Protein AF-A0A2U1KJQ2-F1 (afdb_monomer_lite)

Structure (mmCIF, N/CA/C/O backbone):
data_AF-A0A2U1KJQ2-F1
#
_entry.id   AF-A0A2U1KJQ2-F1
#
loop_
_atom_site.group_PDB
_atom_site.id
_atom_site.type_symbol
_atom_site.label_atom_id
_atom_site.label_alt_id
_atom_site.label_comp_id
_atom_site.label_asym_id
_atom_site.label_entity_id
_atom_site.label_seq_id
_atom_site.pdbx_PDB_ins_code
_atom_site.Cartn_x
_atom_site.Cartn_y
_atom_site.Cartn_z
_atom_site.occupancy
_atom_site.B_iso_or_equiv
_atom_site.auth_seq_id
_atom_site.auth_comp_id
_atom_site.auth_asym_id
_atom_site.auth_atom_id
_atom_site.pdbx_PDB_model_num
ATOM 1 N N . MET A 1 1 ? 14.832 -34.003 1.968 1.00 56.59 1 MET A N 1
ATOM 2 C CA . MET A 1 1 ? 14.525 -33.758 0.539 1.00 56.59 1 MET A CA 1
ATOM 3 C C . MET A 1 1 ? 15.337 -34.642 -0.420 1.00 56.59 1 MET A C 1
ATOM 5 O O . MET A 1 1 ? 14.757 -35.621 -0.847 1.00 56.59 1 MET A O 1
ATOM 9 N N . ILE A 1 2 ? 16.626 -34.424 -0.737 1.00 67.81 2 ILE A N 1
ATOM 10 C CA . ILE A 1 2 ? 17.348 -35.295 -1.715 1.00 67.81 2 ILE A CA 1
ATOM 11 C C . ILE A 1 2 ? 17.427 -36.763 -1.244 1.00 67.81 2 ILE A C 1
ATOM 13 O O . ILE A 1 2 ? 16.843 -37.633 -1.886 1.00 67.81 2 ILE A O 1
ATOM 17 N N . ASN A 1 3 ? 17.971 -37.004 -0.046 1.00 70.69 3 ASN A N 1
ATOM 18 C CA . ASN A 1 3 ? 18.036 -38.349 0.555 1.00 70.69 3 ASN A CA 1
ATOM 19 C C . ASN A 1 3 ? 16.652 -38.948 0.879 1.00 70.69 3 ASN A C 1
ATOM 21 O O . ASN A 1 3 ? 16.496 -40.154 1.029 1.00 70.69 3 ASN A O 1
ATOM 25 N N . GLU A 1 4 ? 15.640 -38.096 1.041 1.00 72.75 4 GLU A N 1
ATOM 26 C CA . GLU A 1 4 ? 14.281 -38.490 1.439 1.00 72.75 4 GLU A CA 1
ATOM 27 C C . GLU A 1 4 ? 13.473 -39.006 0.242 1.00 72.75 4 GLU A C 1
ATOM 29 O O . GLU A 1 4 ? 12.659 -39.914 0.386 1.00 72.75 4 GLU A O 1
ATOM 34 N N . PHE A 1 5 ? 13.753 -38.470 -0.950 1.00 77.88 5 PHE A N 1
ATOM 35 C CA . PHE A 1 5 ? 13.140 -38.883 -2.211 1.00 77.88 5 PHE A CA 1
ATOM 36 C C . PHE A 1 5 ? 14.048 -39.783 -3.067 1.00 77.88 5 PHE A C 1
ATOM 38 O O . PHE A 1 5 ? 13.650 -40.132 -4.176 1.00 77.88 5 PHE A O 1
ATOM 45 N N . LYS A 1 6 ? 15.226 -40.191 -2.562 1.00 76.69 6 LYS A N 1
ATOM 46 C CA . LYS A 1 6 ? 16.211 -41.043 -3.264 1.00 76.69 6 LYS A CA 1
ATOM 47 C C . LYS A 1 6 ? 16.586 -40.495 -4.646 1.00 76.69 6 LYS A C 1
ATOM 49 O O . LYS A 1 6 ? 16.571 -41.212 -5.644 1.00 76.69 6 LYS A O 1
ATOM 54 N N . LEU A 1 7 ? 16.855 -39.193 -4.713 1.00 75.88 7 LEU A N 1
ATOM 55 C CA . LEU A 1 7 ? 17.165 -38.482 -5.962 1.00 75.88 7 LEU A CA 1
ATOM 56 C C . LEU A 1 7 ? 18.676 -38.338 -6.195 1.00 75.88 7 LEU A C 1
ATOM 58 O O . LEU A 1 7 ? 19.111 -37.442 -6.916 1.00 75.88 7 LEU A O 1
ATOM 62 N N . ASP A 1 8 ? 19.454 -39.226 -5.586 1.00 74.00 8 ASP A N 1
ATOM 63 C CA . ASP A 1 8 ? 20.911 -39.139 -5.463 1.00 74.00 8 ASP A CA 1
ATOM 64 C C . ASP A 1 8 ? 21.620 -39.300 -6.826 1.00 74.00 8 ASP A C 1
ATOM 66 O O . ASP A 1 8 ? 22.690 -38.742 -7.050 1.00 74.00 8 ASP A O 1
ATOM 70 N N . ASP A 1 9 ? 20.978 -39.980 -7.782 1.00 77.25 9 ASP A N 1
ATOM 71 C CA . ASP A 1 9 ? 21.497 -40.179 -9.144 1.00 77.25 9 ASP A CA 1
ATOM 72 C C . ASP A 1 9 ? 21.262 -38.972 -10.074 1.00 77.25 9 ASP A C 1
ATOM 74 O O . ASP A 1 9 ? 21.760 -38.927 -11.205 1.00 77.25 9 ASP A O 1
ATOM 78 N N . ASN A 1 10 ? 20.492 -37.966 -9.638 1.00 80.62 10 ASN A N 1
ATOM 79 C CA . ASN A 1 10 ? 20.206 -36.800 -10.465 1.00 80.62 10 ASN A CA 1
ATOM 80 C C . ASN A 1 10 ? 21.309 -35.750 -10.328 1.00 80.62 10 ASN A C 1
ATOM 82 O O . ASN A 1 10 ? 21.245 -34.837 -9.502 1.00 80.62 10 ASN A O 1
ATOM 86 N N . LYS A 1 11 ? 22.275 -35.840 -11.241 1.00 80.44 11 LYS A N 1
ATOM 87 C CA . LYS A 1 11 ? 23.421 -34.930 -11.339 1.00 80.44 11 LYS A CA 1
ATOM 88 C C . LYS A 1 11 ? 23.040 -33.441 -11.301 1.00 80.44 11 LYS A C 1
ATOM 90 O O . LYS A 1 11 ? 23.749 -32.652 -10.692 1.00 80.44 11 LYS A O 1
ATOM 95 N N . CYS A 1 12 ? 21.903 -33.054 -11.887 1.00 77.44 12 CYS A N 1
ATOM 96 C CA . CYS A 1 12 ? 21.436 -31.664 -11.884 1.00 77.44 12 CYS A CA 1
ATOM 97 C C . CYS A 1 12 ? 21.030 -31.189 -10.480 1.00 77.44 12 CYS A C 1
ATOM 99 O O . CYS A 1 12 ? 21.420 -30.102 -10.058 1.00 77.44 12 CYS A O 1
ATOM 101 N N . LEU A 1 13 ? 20.281 -32.010 -9.736 1.00 78.62 13 LEU A N 1
ATOM 102 C CA . LEU A 1 13 ? 19.873 -31.687 -8.363 1.00 78.62 13 LEU A CA 1
ATOM 103 C C . LEU A 1 13 ? 21.066 -31.669 -7.411 1.00 78.62 13 LEU A C 1
ATOM 105 O O . LEU A 1 13 ? 21.127 -30.833 -6.511 1.00 78.62 13 LEU A O 1
ATOM 109 N N . ASP A 1 14 ? 22.016 -32.562 -7.649 1.00 79.00 14 ASP A N 1
ATOM 110 C CA . ASP A 1 14 ? 23.235 -32.689 -6.871 1.00 79.00 14 ASP A CA 1
ATOM 111 C C . ASP A 1 14 ? 24.154 -31.468 -7.061 1.00 79.00 14 ASP A C 1
ATOM 113 O O . ASP A 1 14 ? 24.631 -30.865 -6.097 1.00 79.00 14 ASP A O 1
ATOM 117 N N . ASP A 1 15 ? 24.319 -31.016 -8.307 1.00 80.19 15 ASP A N 1
ATOM 118 C CA . ASP A 1 15 ? 25.078 -29.808 -8.639 1.00 80.19 15 ASP A CA 1
ATOM 119 C C . ASP A 1 15 ? 24.377 -28.533 -8.146 1.00 80.19 15 ASP A C 1
ATOM 121 O O . ASP A 1 15 ? 25.026 -27.644 -7.591 1.00 80.19 15 ASP A O 1
ATOM 125 N N . MET A 1 16 ? 23.045 -28.471 -8.241 1.00 74.62 16 MET A N 1
ATOM 126 C CA . MET A 1 16 ? 22.237 -27.412 -7.632 1.00 74.62 16 MET A CA 1
ATOM 127 C C . MET A 1 16 ? 22.422 -27.361 -6.107 1.00 74.62 16 MET A C 1
ATOM 129 O O . MET A 1 16 ? 22.657 -26.293 -5.544 1.00 74.62 16 MET A O 1
ATOM 133 N N . PHE A 1 17 ? 22.375 -28.501 -5.418 1.00 76.00 17 PHE A N 1
ATOM 134 C CA . PHE A 1 17 ? 22.523 -28.551 -3.964 1.00 76.00 17 PHE A CA 1
ATOM 135 C C . PHE A 1 17 ? 23.934 -28.175 -3.491 1.00 76.00 17 PHE A C 1
ATOM 137 O O . PHE A 1 17 ? 24.083 -27.584 -2.418 1.00 76.00 17 PHE A O 1
ATOM 144 N N . LYS A 1 18 ? 24.980 -28.460 -4.276 1.00 81.06 18 LYS A N 1
ATOM 145 C CA . LYS A 1 18 ? 26.364 -28.050 -3.963 1.00 81.06 18 LYS A CA 1
ATOM 146 C C . LYS A 1 18 ? 26.523 -26.534 -3.896 1.00 81.06 18 LYS A C 1
ATOM 148 O O . LYS A 1 18 ? 27.230 -26.045 -3.023 1.00 81.06 18 LYS A O 1
ATOM 153 N N . ILE A 1 19 ? 25.819 -25.788 -4.747 1.00 80.06 19 ILE A N 1
ATOM 154 C CA . ILE A 1 19 ? 25.883 -24.320 -4.770 1.00 80.06 19 ILE A CA 1
ATOM 155 C C . ILE A 1 19 ? 24.864 -23.647 -3.834 1.00 80.06 19 ILE A C 1
ATOM 157 O O . ILE A 1 19 ? 24.730 -22.426 -3.863 1.00 80.06 19 ILE A O 1
ATOM 161 N N . ARG A 1 20 ? 24.159 -24.398 -2.973 1.00 75.00 20 ARG A N 1
ATOM 162 C CA . ARG A 1 20 ? 23.080 -23.868 -2.114 1.00 75.00 20 ARG A CA 1
ATOM 163 C C . ARG A 1 20 ? 23.504 -22.754 -1.152 1.00 75.00 20 ARG A C 1
ATOM 165 O O . ARG A 1 20 ? 22.666 -21.957 -0.759 1.00 75.00 20 ARG A O 1
ATOM 172 N N . GLU A 1 21 ? 24.779 -22.677 -0.778 1.00 61.59 21 GLU A N 1
ATOM 173 C CA . GLU A 1 21 ? 25.295 -21.585 0.067 1.00 61.59 21 GLU A CA 1
ATOM 174 C C . GLU A 1 21 ? 25.386 -20.252 -0.690 1.00 61.59 21 GLU A C 1
ATOM 176 O O . GLU A 1 21 ? 25.337 -19.189 -0.082 1.00 61.59 21 GLU A O 1
ATOM 181 N N . SER A 1 22 ? 25.448 -20.301 -2.025 1.00 62.41 22 SER A N 1
ATOM 182 C CA . SER A 1 22 ? 25.325 -19.124 -2.895 1.00 62.41 22 SER A CA 1
ATOM 183 C C . SER A 1 22 ? 23.869 -18.773 -3.221 1.00 62.41 22 SER A C 1
ATOM 185 O O . SER A 1 22 ? 23.598 -17.753 -3.857 1.00 62.41 22 SER A O 1
ATOM 187 N N . TRP A 1 23 ? 22.912 -19.614 -2.809 1.00 61.38 23 TRP A N 1
ATOM 188 C CA . TRP A 1 23 ? 21.500 -19.337 -3.022 1.00 61.38 23 TRP A CA 1
ATOM 189 C C . TRP A 1 23 ? 21.019 -18.316 -2.011 1.00 61.38 23 TRP A C 1
ATOM 191 O O . TRP A 1 23 ? 21.165 -18.471 -0.802 1.00 61.38 23 TRP A O 1
ATOM 201 N N . ILE A 1 24 ? 20.366 -17.282 -2.519 1.00 45.75 24 ILE A N 1
ATOM 202 C CA . ILE A 1 24 ? 19.727 -16.290 -1.669 1.00 45.75 24 ILE A CA 1
ATOM 203 C C . ILE A 1 24 ? 18.533 -16.948 -0.970 1.00 45.75 24 ILE A C 1
ATOM 205 O O . ILE A 1 24 ? 17.692 -17.543 -1.656 1.00 45.75 24 ILE A O 1
ATOM 209 N N . PRO A 1 25 ? 18.404 -16.826 0.366 1.00 47.84 25 PRO A N 1
ATOM 210 C CA . PRO A 1 25 ? 17.271 -17.365 1.100 1.00 47.84 25 PRO A CA 1
ATOM 211 C C . PRO A 1 25 ? 15.945 -16.927 0.467 1.00 47.84 25 PRO A C 1
ATOM 213 O O . PRO A 1 25 ? 15.635 -15.740 0.330 1.00 47.84 25 PRO A O 1
ATOM 216 N N . ALA A 1 26 ? 15.116 -17.900 0.089 1.00 48.50 26 ALA A N 1
ATOM 217 C CA . ALA A 1 26 ? 13.823 -17.664 -0.557 1.00 48.50 26 ALA A CA 1
ATOM 218 C C . ALA A 1 26 ? 12.815 -16.901 0.332 1.00 48.50 26 ALA A C 1
ATOM 220 O O . ALA A 1 26 ? 11.738 -16.521 -0.129 1.00 48.50 26 ALA A O 1
ATOM 221 N N . TYR A 1 27 ? 13.171 -16.591 1.579 1.00 45.16 27 TYR A N 1
ATOM 222 C CA . TYR A 1 27 ? 12.348 -15.840 2.519 1.00 45.16 27 TYR A CA 1
ATOM 223 C C . TYR A 1 27 ? 13.125 -14.682 3.160 1.00 45.16 27 TYR A C 1
ATOM 225 O O . TYR A 1 27 ? 13.252 -14.608 4.373 1.00 45.16 27 TYR A O 1
ATOM 233 N N . LEU A 1 28 ? 13.580 -13.730 2.341 1.00 47.66 28 LEU A N 1
ATOM 234 C CA . LEU A 1 28 ? 13.920 -12.362 2.765 1.00 47.66 28 LEU A CA 1
ATOM 235 C C . LEU A 1 28 ? 12.642 -11.597 3.160 1.00 47.66 28 LEU A C 1
ATOM 237 O O . LEU A 1 28 ? 12.236 -10.646 2.494 1.00 47.66 28 LEU A O 1
ATOM 241 N N . ARG A 1 29 ? 11.924 -12.084 4.176 1.00 43.03 29 ARG A N 1
ATOM 242 C CA . ARG A 1 29 ? 10.649 -11.492 4.609 1.00 43.03 29 ARG A CA 1
ATOM 243 C C . ARG A 1 29 ? 10.864 -10.201 5.407 1.00 43.03 29 ARG A C 1
ATOM 245 O O . ARG A 1 29 ? 9.995 -9.336 5.359 1.00 43.03 29 ARG A O 1
ATOM 252 N N . ASP A 1 30 ? 12.033 -10.066 6.039 1.00 41.97 30 ASP A N 1
ATOM 253 C CA . ASP A 1 30 ? 12.319 -9.017 7.024 1.00 41.97 30 ASP A CA 1
ATOM 254 C C . ASP A 1 30 ? 13.552 -8.146 6.700 1.00 41.97 30 ASP A C 1
ATOM 256 O O . ASP A 1 30 ? 13.837 -7.204 7.433 1.00 41.97 30 ASP A O 1
ATOM 260 N N . GLU A 1 31 ? 14.249 -8.381 5.581 1.00 45.41 31 GLU A N 1
ATOM 261 C CA . GLU A 1 31 ? 15.359 -7.522 5.139 1.00 45.41 31 GLU A CA 1
ATOM 262 C C . GLU A 1 31 ? 14.930 -6.575 4.012 1.00 45.41 31 GLU A C 1
ATOM 264 O O . GLU A 1 31 ? 14.390 -6.992 2.981 1.00 45.41 31 GLU A O 1
ATOM 269 N N . ALA A 1 32 ? 15.197 -5.278 4.197 1.00 43.56 32 ALA A N 1
ATOM 270 C CA . ALA A 1 32 ? 14.943 -4.231 3.213 1.00 43.56 32 ALA A CA 1
ATOM 271 C C . ALA A 1 32 ? 15.956 -4.311 2.058 1.00 43.56 32 ALA A C 1
ATOM 273 O O . ALA A 1 32 ? 16.867 -3.499 1.929 1.00 43.56 32 ALA A O 1
ATOM 274 N N . MET A 1 33 ? 15.786 -5.303 1.188 1.00 47.28 33 MET A N 1
ATOM 275 C CA . MET A 1 33 ? 16.599 -5.490 -0.014 1.00 47.28 33 MET A CA 1
ATOM 276 C C . MET A 1 33 ? 16.157 -4.505 -1.100 1.00 47.28 33 MET A C 1
ATOM 278 O O . MET A 1 33 ? 15.446 -4.863 -2.043 1.00 47.28 33 MET A O 1
ATOM 282 N N . ALA A 1 34 ? 16.564 -3.243 -0.936 1.00 43.78 34 ALA A N 1
ATOM 283 C CA . ALA A 1 34 ? 16.376 -2.136 -1.868 1.00 43.78 34 ALA A CA 1
ATOM 284 C C . ALA A 1 34 ? 17.000 -2.444 -3.244 1.00 43.78 34 ALA A C 1
ATOM 286 O O . ALA A 1 34 ? 18.091 -2.004 -3.580 1.00 43.78 34 ALA A O 1
ATOM 287 N N . GLY A 1 35 ? 16.292 -3.227 -4.058 1.00 42.75 35 GLY A N 1
ATOM 288 C CA . GLY A 1 35 ? 16.624 -3.442 -5.464 1.00 42.75 35 GLY A CA 1
ATOM 289 C C . GLY A 1 35 ? 17.647 -4.536 -5.773 1.00 42.75 35 GLY A C 1
ATOM 290 O O . GLY A 1 35 ? 17.888 -4.759 -6.953 1.00 42.75 35 GLY A O 1
ATOM 291 N N . LEU A 1 36 ? 18.189 -5.258 -4.785 1.00 37.50 36 LEU A N 1
ATOM 292 C CA . LEU A 1 36 ? 19.293 -6.198 -5.029 1.00 37.50 36 LEU A CA 1
ATOM 293 C C . LEU A 1 36 ? 18.898 -7.614 -5.494 1.00 37.50 36 LEU A C 1
ATOM 295 O O . LEU A 1 36 ? 19.708 -8.207 -6.196 1.00 37.50 36 LEU A O 1
ATOM 299 N N . MET A 1 37 ? 17.685 -8.159 -5.245 1.00 34.88 37 MET A N 1
ATOM 300 C CA . MET A 1 37 ? 17.247 -9.362 -5.999 1.00 34.88 37 MET A CA 1
ATOM 301 C C . MET A 1 37 ? 15.763 -9.782 -5.917 1.00 34.88 37 MET A C 1
ATOM 303 O O . MET A 1 37 ? 15.201 -9.914 -4.832 1.00 34.88 37 MET A O 1
ATOM 307 N N . ARG A 1 38 ? 15.164 -10.058 -7.098 1.00 48.28 38 ARG A N 1
ATOM 308 C CA . ARG A 1 38 ? 14.490 -11.323 -7.522 1.00 48.28 38 ARG A CA 1
ATOM 309 C C . ARG A 1 38 ? 14.198 -11.296 -9.038 1.00 48.28 38 ARG A C 1
ATOM 311 O O . ARG A 1 38 ? 13.607 -10.341 -9.534 1.00 48.28 38 ARG A O 1
ATOM 318 N N . THR A 1 39 ? 14.624 -12.343 -9.752 1.00 50.91 39 THR A N 1
ATOM 319 C CA . THR A 1 39 ? 15.434 -12.254 -10.991 1.00 50.91 39 THR A CA 1
ATOM 320 C C . THR A 1 39 ? 14.896 -12.948 -12.254 1.00 50.91 39 THR A C 1
ATOM 322 O O . THR A 1 39 ? 15.644 -13.095 -13.212 1.00 50.91 39 THR A O 1
ATOM 325 N N . THR A 1 40 ? 13.610 -13.287 -12.348 1.00 45.56 40 THR A N 1
ATOM 326 C CA . THR A 1 40 ? 12.989 -13.578 -13.663 1.00 45.56 40 THR A CA 1
ATOM 327 C C . THR A 1 40 ? 11.641 -12.902 -13.804 1.00 45.56 40 THR A C 1
ATOM 329 O O . THR A 1 40 ? 11.473 -12.128 -14.720 1.00 45.56 40 THR A O 1
ATOM 332 N N . SER A 1 41 ? 10.731 -13.013 -12.835 1.00 51.97 41 SER A N 1
ATOM 333 C CA . SER A 1 41 ? 9.428 -12.327 -12.923 1.00 51.97 41 SER A CA 1
ATOM 334 C C . SER A 1 41 ? 9.536 -10.795 -13.038 1.00 51.97 41 SER A C 1
ATOM 336 O O . SER A 1 41 ? 8.743 -10.183 -13.749 1.00 51.97 41 SER A O 1
ATOM 338 N N . ARG A 1 42 ? 10.529 -10.155 -12.395 1.00 50.41 42 ARG A N 1
ATOM 339 C CA . ARG A 1 42 ? 10.757 -8.709 -12.564 1.00 50.41 42 ARG A CA 1
ATOM 340 C C . ARG A 1 42 ? 11.327 -8.387 -13.939 1.00 50.41 42 ARG A C 1
ATOM 342 O O . ARG A 1 42 ? 10.768 -7.527 -14.604 1.00 50.41 42 ARG A O 1
ATOM 349 N N . SER A 1 43 ? 12.378 -9.076 -14.385 1.00 59.78 43 SER A N 1
ATOM 350 C CA . SER A 1 43 ? 12.930 -8.855 -15.728 1.00 59.78 43 SER A CA 1
ATOM 351 C C . SER A 1 43 ? 11.936 -9.244 -16.818 1.00 59.78 43 SER A C 1
ATOM 353 O O . SER A 1 43 ? 11.853 -8.541 -17.800 1.00 59.78 43 SER A O 1
ATOM 355 N N . GLU A 1 44 ? 11.115 -10.273 -16.637 1.00 64.12 44 GLU A N 1
ATOM 356 C CA . GLU A 1 44 ? 9.996 -10.638 -17.509 1.00 64.12 44 GLU A CA 1
ATOM 357 C C . GLU A 1 44 ? 8.912 -9.566 -17.506 1.00 64.12 44 GLU A C 1
ATOM 359 O O . GLU A 1 44 ? 8.404 -9.237 -18.568 1.00 64.12 44 GLU A O 1
ATOM 364 N N . SER A 1 45 ? 8.572 -8.984 -16.351 1.00 68.38 45 SER A N 1
ATOM 365 C CA . SER A 1 45 ? 7.593 -7.894 -16.280 1.00 68.38 45 SER A CA 1
ATOM 366 C C . SER A 1 45 ? 8.107 -6.610 -16.930 1.00 68.38 45 SER A C 1
ATOM 368 O O . SER A 1 45 ? 7.359 -5.962 -17.657 1.00 68.38 45 SER A O 1
ATOM 370 N N . GLU A 1 46 ? 9.386 -6.278 -16.734 1.00 69.81 46 GLU A N 1
ATOM 371 C CA . GLU A 1 46 ? 10.039 -5.126 -17.356 1.00 69.81 46 GLU A CA 1
ATOM 372 C C . GLU A 1 46 ? 10.239 -5.384 -18.857 1.00 69.81 46 GLU A C 1
ATOM 374 O O . GLU A 1 46 ? 9.866 -4.556 -19.676 1.00 69.81 46 GLU A O 1
ATOM 379 N N . ASN A 1 47 ? 10.700 -6.570 -19.258 1.00 74.69 47 ASN A N 1
ATOM 380 C CA . ASN A 1 47 ? 10.811 -6.979 -20.661 1.00 74.69 47 ASN A CA 1
ATOM 381 C C . ASN A 1 47 ? 9.439 -7.035 -21.338 1.00 74.69 47 ASN A C 1
ATOM 383 O O . ASN A 1 47 ? 9.330 -6.686 -22.505 1.00 74.69 47 ASN A O 1
ATOM 387 N N . HIS A 1 48 ? 8.382 -7.445 -20.636 1.00 79.38 48 HIS A N 1
ATOM 388 C CA . HIS A 1 48 ? 7.012 -7.411 -21.145 1.00 79.38 48 HIS A CA 1
ATOM 389 C C . HIS A 1 48 ? 6.502 -5.976 -21.273 1.00 79.38 48 HIS A C 1
ATOM 391 O O . HIS A 1 48 ? 5.798 -5.659 -22.231 1.00 79.38 48 HIS A O 1
ATOM 397 N N . PHE A 1 49 ? 6.837 -5.109 -20.315 1.00 80.50 49 PHE A N 1
ATOM 398 C CA . PHE A 1 49 ? 6.538 -3.687 -20.383 1.00 80.50 49 PHE A CA 1
ATOM 399 C C . PHE A 1 49 ? 7.265 -3.077 -21.583 1.00 80.50 49 PHE A C 1
ATOM 401 O O . PHE A 1 49 ? 6.610 -2.782 -22.576 1.00 80.50 49 PHE A O 1
ATOM 408 N N . PHE A 1 50 ? 8.596 -3.001 -21.564 1.00 81.44 50 PHE A N 1
ATOM 409 C CA . PHE A 1 50 ? 9.413 -2.420 -22.633 1.00 81.44 50 PHE A CA 1
ATOM 410 C C . PHE A 1 50 ? 9.266 -3.140 -23.976 1.00 81.44 50 PHE A C 1
ATOM 412 O O . PHE A 1 50 ? 9.372 -2.500 -25.016 1.00 81.44 50 PHE A O 1
ATOM 419 N N . GLY A 1 51 ? 8.923 -4.427 -23.983 1.00 78.56 51 GLY A N 1
ATOM 420 C CA . GLY A 1 51 ? 8.624 -5.206 -25.186 1.00 78.56 51 GLY A CA 1
ATOM 421 C C . GLY A 1 51 ? 7.486 -4.633 -26.033 1.00 78.56 51 GLY A C 1
ATOM 422 O O . GLY A 1 51 ? 7.444 -4.866 -27.236 1.00 78.56 51 GLY A O 1
ATOM 423 N N . LYS A 1 52 ? 6.588 -3.832 -25.443 1.00 79.25 52 LYS A N 1
ATOM 424 C CA . LYS A 1 52 ? 5.539 -3.103 -26.183 1.00 79.25 52 LYS A CA 1
ATOM 425 C C . LYS A 1 52 ? 6.080 -1.895 -26.951 1.00 79.25 52 LYS A C 1
ATOM 427 O O . LYS A 1 52 ? 5.425 -1.422 -27.875 1.00 79.25 52 LYS A O 1
ATOM 432 N N . TRP A 1 53 ? 7.251 -1.395 -26.562 1.00 72.50 53 TRP A N 1
ATOM 433 C CA . TRP A 1 53 ? 7.913 -0.227 -27.148 1.00 72.50 53 TRP A CA 1
ATOM 434 C C . TRP A 1 53 ? 9.116 -0.596 -28.023 1.00 72.50 53 TRP A C 1
ATOM 436 O O . TRP A 1 53 ? 9.603 0.249 -28.773 1.00 72.50 53 TRP A O 1
ATOM 446 N N . THR A 1 54 ? 9.580 -1.848 -27.984 1.00 75.50 54 THR A N 1
ATOM 447 C CA . THR A 1 54 ? 10.668 -2.330 -28.838 1.00 75.50 54 THR A CA 1
ATOM 448 C C . THR A 1 54 ? 10.131 -2.999 -30.102 1.00 75.50 54 THR A C 1
ATOM 450 O O . THR A 1 54 ? 9.091 -3.652 -30.119 1.00 75.50 54 THR A O 1
ATOM 453 N N . SER A 1 55 ? 10.820 -2.808 -31.227 1.00 78.06 55 SER A N 1
ATOM 454 C CA . SER A 1 55 ? 10.532 -3.535 -32.468 1.00 78.06 55 SER A CA 1
ATOM 455 C C . SER A 1 55 ? 11.849 -3.863 -33.172 1.00 78.06 55 SER A C 1
ATOM 457 O O . SER A 1 55 ? 12.707 -2.982 -33.229 1.00 78.06 55 SER A O 1
ATOM 459 N N . PRO A 1 56 ? 12.025 -5.066 -33.754 1.00 79.06 56 PRO A N 1
ATOM 460 C CA . PRO A 1 56 ? 13.328 -5.486 -34.287 1.00 79.06 56 PRO A CA 1
ATOM 461 C C . PRO A 1 56 ? 13.818 -4.679 -35.501 1.00 79.06 56 PRO A C 1
ATOM 463 O O . PRO A 1 56 ? 14.971 -4.802 -35.885 1.00 79.06 56 PRO A O 1
ATOM 466 N N . HIS A 1 57 ? 12.937 -3.897 -36.132 1.00 79.12 57 HIS A N 1
ATOM 467 C CA . HIS A 1 57 ? 13.193 -3.210 -37.406 1.00 79.12 57 HIS A CA 1
ATOM 468 C C . HIS A 1 57 ? 13.431 -1.698 -37.234 1.00 79.12 57 HIS A C 1
ATOM 470 O O . HIS A 1 57 ? 13.439 -0.966 -38.218 1.00 79.12 57 HIS A O 1
ATOM 476 N N . ARG A 1 58 ? 13.570 -1.211 -35.993 1.00 77.62 58 ARG A N 1
ATOM 477 C CA . ARG A 1 58 ? 13.746 0.217 -35.687 1.00 77.62 58 ARG A CA 1
ATOM 478 C C . ARG A 1 58 ? 15.218 0.591 -35.588 1.00 77.62 58 ARG A C 1
ATOM 480 O O . ARG A 1 58 ? 16.054 -0.221 -35.194 1.00 77.62 58 ARG A O 1
ATOM 487 N N . THR A 1 59 ? 15.526 1.840 -35.914 1.00 87.38 59 THR A N 1
ATOM 488 C CA . THR A 1 59 ? 16.872 2.392 -35.729 1.00 87.38 59 THR A CA 1
ATOM 489 C C . THR A 1 59 ? 17.188 2.579 -34.243 1.00 87.38 59 THR A C 1
ATOM 491 O O . THR A 1 59 ? 16.291 2.698 -33.405 1.00 87.38 59 THR A O 1
ATOM 494 N N . LEU A 1 60 ? 18.478 2.653 -33.898 1.00 83.62 60 LEU A N 1
ATOM 495 C CA . LEU A 1 60 ? 18.911 2.877 -32.514 1.00 83.62 60 LEU A CA 1
ATOM 496 C C . LEU A 1 60 ? 18.366 4.197 -31.936 1.00 83.62 60 LEU A C 1
ATOM 498 O O . LEU A 1 60 ? 18.021 4.261 -30.760 1.00 83.62 60 LEU A O 1
ATOM 502 N N . VAL A 1 61 ? 18.244 5.235 -32.767 1.00 85.69 61 VAL A N 1
ATOM 503 C CA . VAL A 1 61 ? 17.717 6.547 -32.357 1.00 85.69 61 VAL A CA 1
ATOM 504 C C . VAL A 1 61 ? 16.231 6.458 -31.999 1.00 85.69 61 VAL A C 1
ATOM 506 O O . VAL A 1 61 ? 15.810 6.973 -30.965 1.00 85.69 61 VAL A O 1
ATOM 509 N N . GLU A 1 62 ? 15.436 5.757 -32.810 1.00 82.75 62 GLU A N 1
ATOM 510 C CA . GLU A 1 62 ? 14.015 5.519 -32.523 1.00 82.75 62 GLU A CA 1
ATOM 511 C C . GLU A 1 62 ? 13.827 4.652 -31.275 1.00 82.75 62 GLU A C 1
ATOM 513 O O . GLU A 1 62 ? 12.934 4.919 -30.472 1.00 82.75 62 GLU A O 1
ATOM 518 N N . PHE A 1 63 ? 14.680 3.639 -31.084 1.00 85.31 63 PHE A N 1
ATOM 519 C CA . PHE A 1 63 ? 14.680 2.830 -29.867 1.00 85.31 63 PHE A CA 1
ATOM 520 C C . PHE A 1 63 ? 14.895 3.696 -28.622 1.00 85.31 63 PHE A C 1
ATOM 522 O O . PHE A 1 63 ? 14.097 3.609 -27.691 1.00 85.31 63 PHE A O 1
ATOM 529 N N . LEU A 1 64 ? 15.920 4.557 -28.618 1.00 85.44 64 LEU A N 1
ATOM 530 C CA . LEU A 1 64 ? 16.219 5.429 -27.478 1.00 85.44 64 LEU A CA 1
ATOM 531 C C . LEU A 1 64 ? 15.050 6.371 -27.165 1.00 85.44 64 LEU A C 1
ATOM 533 O O . LEU A 1 64 ? 14.613 6.439 -26.021 1.00 85.44 64 LEU A O 1
ATOM 537 N N . SER A 1 65 ? 14.468 7.011 -28.183 1.00 85.31 65 SER A N 1
ATOM 538 C CA . SER A 1 65 ? 13.320 7.907 -27.994 1.00 85.31 65 SER A CA 1
ATOM 539 C C . SER A 1 65 ? 12.098 7.192 -27.394 1.00 85.31 65 SER A C 1
ATOM 541 O O . SER A 1 65 ? 11.436 7.715 -26.490 1.00 85.31 65 SER A O 1
ATOM 543 N N . HIS A 1 66 ? 11.796 5.975 -27.852 1.00 84.38 66 HIS A N 1
ATOM 544 C CA . HIS A 1 66 ? 10.697 5.183 -27.297 1.00 84.38 66 HIS A CA 1
ATOM 545 C C . HIS A 1 66 ? 10.985 4.673 -25.889 1.00 84.38 66 HIS A C 1
ATOM 547 O O . HIS A 1 66 ? 10.073 4.628 -25.063 1.00 84.38 66 HIS A O 1
ATOM 553 N N . TYR A 1 67 ? 12.237 4.318 -25.613 1.00 83.19 67 TYR A N 1
ATOM 554 C CA . TYR A 1 67 ? 12.673 3.887 -24.295 1.00 83.19 67 TYR A CA 1
ATOM 555 C C . TYR A 1 67 ? 12.545 5.021 -23.268 1.00 83.19 67 TYR A C 1
ATOM 557 O O . TYR A 1 67 ? 11.951 4.816 -22.208 1.00 83.19 67 TYR A O 1
ATOM 565 N N . ASP A 1 68 ? 12.980 6.236 -23.615 1.00 81.44 68 ASP A N 1
ATOM 566 C CA . ASP A 1 68 ? 12.804 7.429 -22.779 1.00 81.44 68 ASP A CA 1
ATOM 567 C C . ASP A 1 68 ? 11.321 7.713 -22.517 1.00 81.44 68 ASP A C 1
ATOM 569 O O . ASP A 1 68 ? 10.907 7.887 -21.370 1.00 81.44 68 ASP A O 1
ATOM 573 N N . THR A 1 69 ? 10.491 7.647 -23.562 1.00 86.44 69 THR A N 1
ATOM 574 C CA . THR A 1 69 ? 9.034 7.817 -23.435 1.00 86.44 69 THR A CA 1
ATOM 575 C C . THR A 1 69 ? 8.418 6.765 -22.502 1.00 86.44 69 THR A C 1
ATOM 577 O O . THR A 1 69 ? 7.544 7.080 -21.691 1.00 86.44 69 THR A O 1
ATOM 580 N N . ALA A 1 70 ? 8.863 5.507 -22.586 1.00 83.56 70 ALA A N 1
ATOM 581 C CA . ALA A 1 70 ? 8.387 4.427 -21.726 1.00 83.56 70 ALA A CA 1
ATOM 582 C C . ALA A 1 70 ? 8.783 4.651 -20.255 1.00 83.56 70 ALA A C 1
ATOM 584 O O . ALA A 1 70 ? 7.947 4.480 -19.361 1.00 83.56 70 ALA A O 1
ATOM 585 N N . ILE A 1 71 ? 10.013 5.113 -19.996 1.00 81.81 71 ILE A N 1
ATOM 586 C CA . ILE A 1 71 ? 10.461 5.502 -18.651 1.00 81.81 71 ILE A CA 1
ATOM 587 C C . ILE A 1 71 ? 9.626 6.671 -18.118 1.00 81.81 71 ILE A C 1
ATOM 589 O O . ILE A 1 71 ? 9.162 6.640 -16.974 1.00 81.81 71 ILE A O 1
ATOM 593 N N . GLU A 1 72 ? 9.420 7.716 -18.920 1.00 82.00 72 GLU A N 1
ATOM 594 C CA . GLU A 1 72 ? 8.610 8.872 -18.528 1.00 82.00 72 GLU A CA 1
ATOM 595 C C . GLU A 1 72 ? 7.173 8.474 -18.200 1.00 82.00 72 GLU A C 1
ATOM 597 O O . GLU A 1 72 ? 6.614 8.940 -17.201 1.00 82.00 72 GLU A O 1
ATOM 602 N N . TYR A 1 73 ? 6.599 7.565 -18.988 1.00 83.56 73 TYR A N 1
ATOM 603 C CA . TYR A 1 73 ? 5.282 7.003 -18.735 1.00 83.56 73 TYR A CA 1
ATOM 604 C C . TYR A 1 73 ? 5.235 6.252 -17.399 1.00 83.56 73 TYR A C 1
ATOM 606 O O . TYR A 1 73 ? 4.348 6.514 -16.584 1.00 83.56 73 TYR A O 1
ATOM 614 N N . GLN A 1 74 ? 6.210 5.383 -17.117 1.00 81.56 74 GLN A N 1
ATOM 615 C CA . GLN A 1 74 ? 6.288 4.654 -15.847 1.00 81.56 74 GLN A CA 1
ATOM 616 C C . GLN A 1 74 ? 6.398 5.618 -14.652 1.00 81.56 74 GLN A C 1
ATOM 618 O O . GLN A 1 74 ? 5.630 5.511 -13.692 1.00 81.56 74 GLN A O 1
ATOM 623 N N . ARG A 1 75 ? 7.265 6.637 -14.749 1.00 82.12 75 ARG A N 1
ATOM 624 C CA . ARG A 1 75 ? 7.410 7.705 -13.740 1.00 82.12 75 ARG A CA 1
ATOM 625 C C . ARG A 1 75 ? 6.137 8.537 -13.574 1.00 82.12 75 ARG A C 1
ATOM 627 O O . ARG A 1 75 ? 5.831 9.011 -12.479 1.00 82.12 75 ARG A O 1
ATOM 634 N N . TYR A 1 76 ? 5.402 8.790 -14.654 1.00 83.31 76 TYR A N 1
ATOM 635 C CA . TYR A 1 76 ? 4.117 9.485 -14.600 1.00 83.31 76 TYR A CA 1
ATOM 636 C C . TYR A 1 76 ? 3.062 8.647 -13.867 1.00 83.31 76 TYR A C 1
ATOM 638 O O . TYR A 1 76 ? 2.413 9.162 -12.954 1.00 83.31 76 TYR A O 1
ATOM 646 N N . VAL A 1 77 ? 2.925 7.366 -14.222 1.00 83.00 77 VAL A N 1
ATOM 647 C CA . VAL A 1 77 ? 1.984 6.433 -13.584 1.00 83.00 77 VAL A CA 1
ATOM 648 C C . VAL A 1 77 ? 2.283 6.302 -12.093 1.00 83.00 77 VAL A C 1
ATOM 650 O O . VAL A 1 77 ? 1.370 6.406 -11.277 1.00 83.00 77 VAL A O 1
ATOM 653 N N . GLU A 1 78 ? 3.555 6.157 -11.723 1.00 80.12 78 GLU A N 1
ATOM 654 C CA . GLU A 1 78 ? 3.987 6.133 -10.326 1.00 80.12 78 GLU A CA 1
ATOM 655 C C . GLU A 1 78 ? 3.555 7.399 -9.574 1.00 80.12 78 GLU A C 1
ATOM 657 O O . GLU A 1 78 ? 2.871 7.304 -8.556 1.00 80.12 78 GLU A O 1
ATOM 662 N N . ARG A 1 79 ? 3.874 8.592 -10.102 1.00 78.94 79 ARG A N 1
ATOM 663 C CA . ARG A 1 79 ? 3.482 9.872 -9.484 1.00 78.94 79 ARG A CA 1
ATOM 664 C C . ARG A 1 79 ? 1.971 10.010 -9.333 1.00 78.94 79 ARG A C 1
ATOM 666 O O . ARG A 1 79 ? 1.506 10.548 -8.328 1.00 78.94 79 ARG A O 1
ATOM 673 N N . LYS A 1 80 ? 1.205 9.544 -10.321 1.00 84.88 80 LYS A N 1
ATOM 674 C CA . LYS A 1 80 ? -0.259 9.551 -10.276 1.00 84.88 80 LYS A CA 1
ATOM 675 C C . LYS A 1 80 ? -0.783 8.630 -9.172 1.00 84.88 80 LYS A C 1
ATOM 677 O O . LYS A 1 80 ? -1.604 9.064 -8.373 1.00 84.88 80 LYS A O 1
ATOM 682 N N . ASN A 1 81 ? -0.268 7.406 -9.078 1.00 84.75 81 ASN A N 1
ATOM 683 C CA . ASN A 1 81 ? -0.664 6.444 -8.046 1.00 84.75 81 ASN A CA 1
ATOM 684 C C . ASN A 1 81 ? -0.320 6.938 -6.632 1.00 84.75 81 ASN A C 1
ATOM 686 O O . ASN A 1 81 ? -1.114 6.775 -5.699 1.00 84.75 81 ASN A O 1
ATOM 690 N N . ASP A 1 82 ? 0.836 7.584 -6.480 1.00 78.81 82 ASP A N 1
ATOM 691 C CA . ASP A 1 82 ? 1.251 8.241 -5.242 1.00 78.81 82 ASP A CA 1
ATOM 692 C C . ASP A 1 82 ? 0.309 9.391 -4.872 1.00 78.81 82 ASP A C 1
ATOM 694 O O . ASP A 1 82 ? -0.120 9.497 -3.723 1.00 78.81 82 ASP A O 1
ATOM 698 N N . HIS A 1 83 ? -0.038 10.246 -5.839 1.00 80.44 83 HIS A N 1
ATOM 699 C CA . HIS A 1 83 ? -0.985 11.339 -5.636 1.00 80.44 83 HIS A CA 1
ATOM 700 C C . HIS A 1 83 ? -2.364 10.814 -5.216 1.00 80.44 83 HIS A C 1
ATOM 702 O O . HIS A 1 83 ? -2.902 11.252 -4.198 1.00 80.44 83 HIS A O 1
ATOM 708 N N . ASP A 1 84 ? -2.903 9.836 -5.944 1.00 84.38 84 ASP A N 1
ATOM 709 C CA . ASP A 1 84 ? -4.210 9.246 -5.661 1.00 84.38 84 ASP A CA 1
ATOM 710 C C . ASP A 1 84 ? -4.234 8.604 -4.268 1.00 84.38 84 ASP A C 1
ATOM 712 O O . ASP A 1 84 ? -5.146 8.852 -3.485 1.00 84.38 84 ASP A O 1
ATOM 716 N N . SER A 1 85 ? -3.192 7.859 -3.894 1.00 82.88 85 SER A N 1
ATOM 717 C CA . SER A 1 85 ? -3.096 7.238 -2.563 1.00 82.88 85 SER A CA 1
ATOM 718 C C . SER A 1 85 ? -3.076 8.251 -1.418 1.00 82.88 85 SER A C 1
ATOM 720 O O . SER A 1 85 ? -3.606 7.967 -0.338 1.00 82.88 85 SER A O 1
ATOM 722 N N . ARG A 1 86 ? -2.470 9.422 -1.646 1.00 76.56 86 ARG A N 1
ATOM 723 C CA . ARG A 1 86 ? -2.302 10.476 -0.637 1.00 76.56 86 ARG A CA 1
ATOM 724 C C . ARG A 1 86 ? -3.538 11.354 -0.494 1.00 76.56 86 ARG A C 1
ATOM 726 O O . ARG A 1 86 ? -3.931 11.662 0.627 1.00 76.56 86 ARG A O 1
ATOM 733 N N . TYR A 1 87 ? -4.116 11.783 -1.610 1.00 76.50 87 TYR A N 1
ATOM 734 C CA . TYR A 1 87 ? -5.090 12.877 -1.618 1.00 76.50 87 TYR A CA 1
ATOM 735 C C . TYR A 1 87 ? -6.495 12.435 -2.002 1.00 76.50 87 TYR A C 1
ATOM 737 O O . TYR A 1 87 ? -7.467 13.096 -1.631 1.00 76.50 87 TYR A O 1
ATOM 745 N N . ARG A 1 88 ? -6.634 11.312 -2.710 1.00 80.94 88 ARG A N 1
ATOM 746 C CA . ARG A 1 88 ? -7.939 10.806 -3.112 1.00 80.94 88 ARG A CA 1
ATOM 747 C C . ARG A 1 88 ? -8.482 9.869 -2.040 1.00 80.94 88 ARG A C 1
ATOM 749 O O . ARG A 1 88 ? -7.797 8.968 -1.559 1.00 80.94 88 ARG A O 1
ATOM 756 N N . LYS A 1 89 ? -9.745 10.075 -1.670 1.00 82.56 89 LYS A N 1
ATOM 757 C CA . LYS A 1 89 ? -10.472 9.135 -0.815 1.00 82.56 89 LYS A CA 1
ATOM 758 C C . LYS A 1 89 ? -11.021 7.999 -1.685 1.00 82.56 89 LYS A C 1
ATOM 760 O O . LYS A 1 89 ? -11.759 8.303 -2.627 1.00 82.56 89 LYS A O 1
ATOM 765 N N . PRO A 1 90 ? -10.673 6.730 -1.402 1.00 89.69 90 PRO A N 1
ATOM 766 C CA . PRO A 1 90 ? -11.265 5.599 -2.100 1.00 89.69 90 PRO A CA 1
ATOM 767 C C . PRO A 1 90 ? -12.776 5.531 -1.869 1.00 89.69 90 PRO A C 1
ATOM 769 O O . PRO A 1 90 ? -13.267 5.904 -0.801 1.00 89.69 90 PRO A O 1
ATOM 772 N N . VAL A 1 91 ? -13.507 5.033 -2.863 1.00 92.19 91 VAL A N 1
ATOM 773 C CA . VAL A 1 91 ? -14.945 4.779 -2.729 1.00 92.19 91 VAL A CA 1
ATOM 774 C C . VAL A 1 91 ? -15.130 3.455 -2.001 1.00 92.19 91 VAL A C 1
ATOM 776 O O . VAL A 1 91 ? -14.547 2.452 -2.402 1.00 92.19 91 VAL A O 1
ATOM 779 N N . LEU A 1 92 ? -15.930 3.458 -0.936 1.00 92.81 92 LEU A N 1
ATOM 780 C CA . LEU A 1 92 ? -16.247 2.262 -0.158 1.00 92.81 92 LEU A CA 1
ATOM 781 C C . LEU A 1 92 ? -17.416 1.503 -0.804 1.00 92.81 92 LEU A C 1
ATOM 783 O O . LEU A 1 92 ? -18.361 2.128 -1.285 1.00 92.81 92 LEU A O 1
ATOM 787 N N . LYS A 1 93 ? -17.361 0.169 -0.794 1.00 92.56 93 LYS A N 1
ATOM 788 C CA . LYS A 1 93 ? -18.443 -0.722 -1.242 1.00 92.56 93 LYS A CA 1
ATOM 789 C C . LYS A 1 93 ? -19.328 -1.183 -0.092 1.00 92.56 93 LYS A C 1
ATOM 791 O O . LYS A 1 93 ? -20.492 -1.501 -0.314 1.00 92.56 93 LYS A O 1
ATOM 796 N N . THR A 1 94 ? -18.785 -1.261 1.120 1.00 89.38 94 THR A N 1
ATOM 797 C CA . THR A 1 94 ? -19.492 -1.752 2.303 1.00 89.38 94 THR A CA 1
ATOM 798 C C . THR A 1 94 ? -19.337 -0.780 3.472 1.00 89.38 94 THR A C 1
ATOM 800 O O . THR A 1 94 ? -18.424 0.045 3.528 1.00 89.38 94 THR A O 1
ATOM 803 N N . ASP A 1 95 ? -20.224 -0.899 4.459 1.00 88.31 95 ASP A N 1
ATOM 804 C CA . ASP A 1 95 ? -20.158 -0.104 5.691 1.00 88.31 95 ASP A CA 1
ATOM 805 C C . ASP A 1 95 ? -19.247 -0.707 6.772 1.00 88.31 95 ASP A C 1
ATOM 807 O O . ASP A 1 95 ? -19.194 -0.211 7.906 1.00 88.31 95 ASP A O 1
ATOM 811 N N . LEU A 1 96 ? -18.497 -1.765 6.440 1.00 89.38 96 LEU A N 1
ATOM 812 C CA . LEU A 1 96 ? -17.621 -2.448 7.385 1.00 89.38 96 LEU A CA 1
ATOM 813 C C . LEU A 1 96 ? -16.488 -1.528 7.858 1.00 89.38 96 LEU A C 1
ATOM 815 O O . LEU A 1 96 ? -15.772 -0.902 7.077 1.00 89.38 96 LEU A O 1
ATOM 819 N N . GLN A 1 97 ? -16.260 -1.512 9.174 1.00 88.62 97 GLN A N 1
ATOM 820 C CA . GLN A 1 97 ? -15.174 -0.731 9.780 1.00 88.62 97 GLN A CA 1
ATOM 821 C C . GLN A 1 97 ? -13.787 -1.188 9.304 1.00 88.62 97 GLN A C 1
ATOM 823 O O . GLN A 1 97 ? -12.875 -0.371 9.187 1.00 88.62 97 GLN A O 1
ATOM 828 N N . LEU A 1 98 ? -13.640 -2.476 8.977 1.00 89.25 98 LEU A N 1
ATOM 829 C CA . LEU A 1 98 ? -12.411 -3.025 8.405 1.00 89.25 98 LEU A CA 1
ATOM 830 C C . LEU A 1 98 ? -12.078 -2.397 7.049 1.00 89.25 98 LEU A C 1
ATOM 832 O O . LEU A 1 98 ? -10.921 -2.072 6.806 1.00 89.25 98 LEU A O 1
ATOM 836 N N . GLU A 1 99 ? -13.082 -2.159 6.205 1.00 93.31 99 GLU A N 1
ATOM 837 C CA . GLU A 1 99 ? -12.891 -1.512 4.907 1.00 93.31 99 GLU A CA 1
ATOM 838 C C . GLU A 1 99 ? -12.498 -0.039 5.076 1.00 93.31 99 GLU A C 1
ATOM 840 O O . GLU A 1 99 ? -11.530 0.431 4.475 1.00 93.31 99 GLU A O 1
ATOM 845 N N . LYS A 1 100 ? -13.179 0.675 5.985 1.00 89.75 100 LYS A N 1
ATOM 846 C CA . LYS A 1 100 ? -12.840 2.064 6.336 1.00 89.75 100 LYS A CA 1
ATOM 847 C C . LYS A 1 100 ? -11.387 2.178 6.793 1.00 89.75 100 LYS A C 1
ATOM 849 O O . LYS A 1 100 ? -10.673 3.064 6.331 1.00 89.75 100 LYS A O 1
ATOM 854 N N . LYS A 1 101 ? -10.914 1.259 7.636 1.00 87.38 101 LYS A N 1
ATOM 855 C CA . LYS A 1 101 ? -9.514 1.233 8.089 1.00 87.38 101 LYS A CA 1
ATOM 856 C C . LYS A 1 101 ? -8.536 0.851 6.990 1.00 87.38 101 LYS A C 1
ATOM 858 O O . LYS A 1 101 ? -7.509 1.511 6.850 1.00 87.38 101 LYS A O 1
ATOM 863 N N . ALA A 1 102 ? -8.871 -0.142 6.169 1.00 89.12 102 ALA A N 1
ATOM 864 C CA . ALA A 1 102 ? -8.058 -0.516 5.017 1.00 89.12 102 ALA A CA 1
ATOM 865 C C . ALA A 1 102 ? -7.813 0.685 4.083 1.00 89.12 102 ALA A C 1
ATOM 867 O O . ALA A 1 102 ? -6.687 0.877 3.630 1.00 89.12 102 ALA A O 1
ATOM 868 N N . SER A 1 103 ? -8.818 1.549 3.880 1.00 89.12 103 SER A N 1
ATOM 869 C CA . SER A 1 103 ? -8.710 2.761 3.043 1.00 89.12 103 SER A CA 1
ATOM 870 C C . SER A 1 103 ? -7.696 3.795 3.555 1.00 89.12 103 SER A C 1
ATOM 872 O O . SER A 1 103 ? -7.147 4.593 2.783 1.00 89.12 103 SER A O 1
ATOM 874 N N . VAL A 1 104 ? -7.433 3.784 4.865 1.00 86.12 104 VAL A N 1
ATOM 875 C CA . VAL A 1 104 ? -6.471 4.675 5.519 1.00 86.12 104 VAL A CA 1
ATOM 876 C C . VAL A 1 104 ? -5.060 4.105 5.401 1.00 86.12 104 VAL A C 1
ATOM 878 O O . VAL A 1 104 ? -4.132 4.859 5.115 1.00 86.12 104 VAL A O 1
ATOM 881 N N . PHE A 1 105 ? -4.904 2.791 5.579 1.00 84.62 105 PHE A N 1
ATOM 882 C CA . PHE A 1 105 ? -3.596 2.138 5.652 1.00 84.62 105 PHE A CA 1
ATOM 883 C C . PHE A 1 105 ? -2.978 1.806 4.287 1.00 84.62 105 PHE A C 1
ATOM 885 O O . PHE A 1 105 ? -1.793 2.074 4.077 1.00 84.62 105 PHE A O 1
ATOM 892 N N . TYR A 1 106 ? -3.749 1.229 3.364 1.00 87.31 106 TYR A N 1
ATOM 893 C CA . TYR A 1 106 ? -3.232 0.700 2.097 1.00 87.31 106 TYR A CA 1
ATOM 894 C C . TYR A 1 106 ? -3.131 1.760 1.001 1.00 87.31 106 TYR A C 1
ATOM 896 O O . TYR A 1 106 ? -3.906 2.717 0.974 1.00 87.31 106 TYR A O 1
ATOM 904 N N . THR A 1 107 ? -2.192 1.582 0.066 1.00 87.81 107 THR A N 1
ATOM 905 C CA . THR A 1 107 ? -2.170 2.369 -1.180 1.00 87.81 107 THR A CA 1
ATOM 906 C C . THR A 1 107 ? -3.489 2.221 -1.938 1.00 87.81 107 THR A C 1
ATOM 908 O O . THR A 1 107 ? -4.211 1.242 -1.766 1.00 87.81 107 THR A O 1
ATOM 911 N N . HIS A 1 108 ? -3.830 3.200 -2.778 1.00 90.00 108 HIS A N 1
ATOM 912 C CA . HIS A 1 108 ? -5.126 3.237 -3.461 1.00 90.00 108 HIS A CA 1
ATOM 913 C C . HIS A 1 108 ? -5.369 1.983 -4.314 1.00 90.00 108 HIS A C 1
ATOM 915 O O . HIS A 1 108 ? -6.482 1.474 -4.340 1.00 90.00 108 HIS A O 1
ATOM 921 N N . THR A 1 109 ? -4.331 1.463 -4.976 1.00 90.06 109 THR A N 1
ATOM 922 C CA . THR A 1 109 ? -4.414 0.235 -5.779 1.00 90.06 109 THR A CA 1
ATOM 923 C C . THR A 1 109 ? -4.645 -0.994 -4.906 1.00 90.06 109 THR A C 1
ATOM 925 O O . THR A 1 109 ? -5.613 -1.714 -5.121 1.00 90.06 109 THR A O 1
ATOM 928 N N . VAL A 1 110 ? -3.826 -1.182 -3.866 1.00 92.25 110 VAL A N 1
ATOM 929 C CA . VAL A 1 110 ? -3.941 -2.338 -2.964 1.00 92.25 110 VAL A CA 1
ATOM 930 C C . VAL A 1 110 ? -5.245 -2.302 -2.168 1.00 92.25 110 VAL A C 1
ATOM 932 O O . VAL A 1 110 ? -5.821 -3.345 -1.872 1.00 92.25 110 VAL A O 1
ATOM 935 N N . PHE A 1 111 ? -5.747 -1.112 -1.837 1.00 94.00 111 PHE A N 1
ATOM 936 C CA . PHE A 1 111 ? -7.043 -0.969 -1.190 1.00 94.00 111 PHE A CA 1
ATOM 937 C C . PHE A 1 111 ? -8.161 -1.618 -2.013 1.00 94.00 111 PHE A C 1
ATOM 939 O O . PHE A 1 111 ? -8.993 -2.295 -1.419 1.00 94.00 111 PHE A O 1
ATOM 946 N N . TYR A 1 112 ? -8.186 -1.452 -3.340 1.00 94.00 112 TYR A N 1
ATOM 947 C CA . TYR A 1 112 ? -9.224 -2.082 -4.163 1.00 94.00 112 TYR A CA 1
ATOM 948 C C . TYR A 1 112 ? -9.093 -3.604 -4.200 1.00 94.00 112 TYR A C 1
ATOM 950 O O . TYR A 1 112 ? -10.110 -4.285 -4.107 1.00 94.00 112 TYR A O 1
ATOM 958 N N . ASP A 1 113 ? -7.872 -4.144 -4.222 1.00 93.56 113 ASP A N 1
ATOM 959 C CA . ASP A 1 113 ? -7.656 -5.594 -4.123 1.00 93.56 113 ASP A CA 1
ATOM 960 C C . ASP A 1 113 ? -8.195 -6.139 -2.787 1.00 93.56 113 ASP A C 1
ATOM 962 O O . ASP A 1 113 ? -8.930 -7.125 -2.738 1.00 93.56 113 ASP A O 1
ATOM 966 N N . VAL A 1 114 ? -7.894 -5.449 -1.681 1.00 93.19 114 VAL A N 1
ATOM 967 C CA . VAL A 1 114 ? -8.399 -5.809 -0.347 1.00 93.19 114 VAL A CA 1
ATOM 968 C C . VAL A 1 114 ? -9.917 -5.617 -0.252 1.00 93.19 114 VAL A C 1
ATOM 970 O O . VAL A 1 114 ? -10.598 -6.427 0.374 1.00 93.19 114 VAL A O 1
ATOM 973 N N . GLN A 1 115 ? -10.468 -4.575 -0.875 1.00 95.12 115 GLN A N 1
ATOM 974 C CA . GLN A 1 115 ? -11.906 -4.312 -0.920 1.00 95.12 115 GLN A CA 1
ATOM 975 C C . GLN A 1 115 ? -12.655 -5.441 -1.638 1.00 95.12 115 GLN A C 1
ATOM 977 O O . GLN A 1 115 ? -13.724 -5.836 -1.171 1.00 95.12 115 GLN A O 1
ATOM 982 N N . GLU A 1 116 ? -12.100 -5.994 -2.719 1.00 93.12 116 GLU A N 1
ATOM 983 C CA . GLU A 1 116 ? -12.663 -7.168 -3.396 1.00 93.12 116 GLU A CA 1
ATOM 984 C C . GLU A 1 116 ? -12.662 -8.407 -2.498 1.00 93.12 116 GLU A C 1
ATOM 986 O O . GLU A 1 116 ? -13.663 -9.125 -2.441 1.00 93.12 116 GLU A O 1
ATOM 991 N N . GLU A 1 117 ? -11.592 -8.650 -1.738 1.00 93.31 117 GLU A N 1
ATOM 992 C CA . GLU A 1 117 ? -11.551 -9.763 -0.782 1.00 93.31 117 GLU A CA 1
ATOM 993 C C . GLU A 1 117 ? -12.557 -9.562 0.369 1.00 93.31 117 GLU A C 1
ATOM 995 O O . GLU A 1 117 ? -13.260 -10.502 0.753 1.00 93.31 117 GLU A O 1
ATOM 1000 N N . ILE A 1 118 ? -12.709 -8.332 0.878 1.00 93.00 118 ILE A N 1
ATOM 1001 C CA . ILE A 1 118 ? -13.728 -7.986 1.884 1.00 93.00 118 ILE A CA 1
ATOM 1002 C C . ILE A 1 118 ? -15.136 -8.193 1.319 1.00 93.00 118 ILE A C 1
ATOM 1004 O O . ILE A 1 118 ? -15.982 -8.792 1.985 1.00 93.00 118 ILE A O 1
ATOM 1008 N N . TYR A 1 119 ? -15.408 -7.737 0.099 1.00 91.94 119 TYR A N 1
ATOM 1009 C CA . TYR A 1 119 ? -16.714 -7.895 -0.536 1.00 91.94 119 TYR A CA 1
ATOM 1010 C C . TYR A 1 119 ? -17.023 -9.372 -0.837 1.00 91.94 119 TYR A C 1
ATOM 1012 O O . TYR A 1 119 ? -18.109 -9.869 -0.538 1.00 91.94 119 TYR A O 1
ATOM 1020 N N . SER A 1 120 ? -16.035 -10.125 -1.317 1.00 90.31 120 SER A N 1
ATOM 1021 C CA . SER A 1 120 ? -16.157 -11.563 -1.587 1.00 90.31 120 SER A CA 1
ATOM 1022 C C . SER A 1 120 ? -16.407 -12.393 -0.324 1.00 90.31 120 SER A C 1
ATOM 1024 O O . SER A 1 120 ? -16.950 -13.496 -0.402 1.00 90.31 120 SER A O 1
ATOM 1026 N N . SER A 1 121 ? -16.085 -11.862 0.860 1.00 89.56 121 SER A N 1
ATOM 1027 C CA . SER A 1 121 ? -16.421 -12.507 2.134 1.00 89.56 121 SER A CA 1
ATOM 1028 C C . SER A 1 121 ? -17.932 -12.623 2.383 1.00 89.56 121 SER A C 1
ATOM 1030 O O . SER A 1 121 ? -18.361 -13.328 3.290 1.00 89.56 121 SER A O 1
ATOM 1032 N N . TYR A 1 122 ? -18.794 -11.921 1.641 1.00 84.38 122 TYR A N 1
ATOM 1033 C CA . TYR A 1 122 ? -20.250 -12.108 1.744 1.00 84.38 122 TYR A CA 1
ATOM 1034 C C . TYR A 1 122 ? -20.735 -13.395 1.080 1.00 84.38 122 TYR A C 1
ATOM 1036 O O . TYR A 1 122 ? -21.739 -13.946 1.520 1.00 84.38 122 TYR A O 1
ATOM 1044 N N . THR A 1 123 ? -20.022 -13.891 0.069 1.00 79.00 123 THR A N 1
ATOM 1045 C CA . THR A 1 123 ? -20.489 -14.999 -0.777 1.00 79.00 123 THR A CA 1
ATOM 1046 C C . THR A 1 123 ? -19.738 -16.305 -0.543 1.00 79.00 123 THR A C 1
ATOM 1048 O O . THR A 1 123 ? -20.283 -17.366 -0.824 1.00 79.00 123 THR A O 1
ATOM 1051 N N . HIS A 1 124 ? -18.513 -16.254 -0.013 1.00 68.75 124 HIS A N 1
ATOM 1052 C CA . HIS A 1 124 ? -17.673 -17.436 0.179 1.00 68.75 124 HIS A CA 1
ATOM 1053 C C . HIS A 1 124 ? -17.413 -17.704 1.664 1.00 68.75 124 HIS A C 1
ATOM 1055 O O . HIS A 1 124 ? -16.814 -16.883 2.360 1.00 68.75 124 HIS A O 1
ATOM 1061 N N . CYS A 1 125 ? -17.837 -18.880 2.134 1.00 62.62 125 CYS A N 1
ATOM 1062 C CA . CYS A 1 125 ? -17.567 -19.390 3.477 1.00 62.62 125 CYS A CA 1
ATOM 1063 C C . CYS A 1 125 ? -16.584 -20.563 3.398 1.00 62.62 125 CYS A C 1
ATOM 1065 O O . CYS A 1 125 ? -16.735 -21.448 2.558 1.00 62.62 125 CYS A O 1
ATOM 1067 N N . MET A 1 126 ? -15.581 -20.571 4.275 1.00 68.62 126 MET A N 1
ATOM 1068 C CA . MET A 1 126 ? -14.621 -21.666 4.404 1.00 68.62 126 MET A CA 1
ATOM 1069 C C . MET A 1 126 ? -14.159 -21.777 5.860 1.00 68.62 126 MET A C 1
ATOM 1071 O O . MET A 1 126 ? -14.194 -20.789 6.596 1.00 68.62 126 MET A O 1
ATOM 1075 N N . SER A 1 127 ? -13.714 -22.967 6.269 1.00 69.75 127 SER A N 1
ATOM 1076 C CA . SER A 1 127 ? -13.116 -23.172 7.592 1.00 69.75 127 SER A CA 1
ATOM 1077 C C . SER A 1 127 ? -11.775 -22.442 7.686 1.00 69.75 127 SER A C 1
ATOM 1079 O O . SER A 1 127 ? -10.904 -22.611 6.829 1.00 69.75 127 SER A O 1
ATOM 1081 N N . VAL A 1 128 ? -11.613 -21.622 8.721 1.00 80.06 128 VAL A N 1
ATOM 1082 C CA . VAL A 1 128 ? -10.385 -20.879 9.029 1.00 80.06 128 VAL A CA 1
ATOM 1083 C C . VAL A 1 128 ? -10.094 -21.076 10.508 1.00 80.06 128 VAL A C 1
ATOM 1085 O O . VAL A 1 128 ? -10.983 -20.881 11.338 1.00 80.06 128 VAL A O 1
ATOM 1088 N N . ASP A 1 129 ? -8.850 -21.409 10.835 1.00 79.62 129 ASP A N 1
ATOM 1089 C CA . ASP A 1 129 ? -8.410 -21.499 12.221 1.00 79.62 129 ASP A CA 1
ATOM 1090 C C . ASP A 1 129 ? -8.222 -20.079 12.751 1.00 79.62 129 ASP A C 1
ATOM 1092 O O . ASP A 1 129 ? -7.344 -19.339 12.294 1.00 79.62 129 ASP A O 1
ATOM 1096 N N . PHE A 1 130 ? -9.079 -19.674 13.687 1.00 83.19 130 PHE A N 1
ATOM 1097 C CA . PHE A 1 130 ? -9.046 -18.341 14.276 1.00 83.19 130 PHE A CA 1
ATOM 1098 C C . PHE A 1 130 ? -9.008 -18.407 15.799 1.00 83.19 130 PHE A C 1
ATOM 1100 O O . PHE A 1 130 ? -9.986 -18.767 16.452 1.00 83.19 130 PHE A O 1
ATOM 1107 N N . CYS A 1 131 ? -7.875 -18.002 16.366 1.00 80.50 131 CYS A N 1
ATOM 1108 C CA . CYS A 1 131 ? -7.703 -17.815 17.795 1.00 80.50 131 CYS A CA 1
ATOM 1109 C C . CYS A 1 131 ? -7.998 -16.356 18.156 1.00 80.50 131 CYS A C 1
ATOM 1111 O O . CYS A 1 131 ? -7.216 -15.449 17.856 1.00 80.50 131 CYS A O 1
ATOM 1113 N N . LYS A 1 132 ? -9.146 -16.120 18.801 1.00 75.75 132 LYS A N 1
ATOM 1114 C CA . LYS A 1 132 ? -9.611 -14.766 19.133 1.00 75.75 132 LYS A CA 1
ATOM 1115 C C . LYS A 1 132 ? -8.744 -14.071 20.190 1.00 75.75 132 LYS A C 1
ATOM 1117 O O . LYS A 1 132 ? -8.573 -12.861 20.085 1.00 75.75 132 LYS A O 1
ATOM 1122 N N . SER A 1 133 ? -8.203 -14.802 21.171 1.00 78.62 133 SER A N 1
ATOM 1123 C CA . SER A 1 133 ? -7.362 -14.226 22.237 1.00 78.62 133 SER A CA 1
ATOM 1124 C C . SER A 1 133 ? -6.053 -13.656 21.688 1.00 78.62 133 SER A C 1
ATOM 1126 O O . SER A 1 133 ? -5.698 -12.529 22.005 1.00 78.62 133 SER A O 1
ATOM 1128 N N . GLU A 1 134 ? -5.406 -14.389 20.781 1.00 78.69 134 GLU A N 1
ATOM 1129 C CA . GLU A 1 134 ? -4.130 -14.001 20.160 1.00 78.69 134 GLU A CA 1
ATOM 1130 C C . GLU A 1 134 ? -4.313 -13.179 18.865 1.00 78.69 134 GLU A C 1
ATOM 1132 O O . GLU A 1 134 ? -3.346 -12.820 18.182 1.00 78.69 134 GLU A O 1
ATOM 1137 N N . MET A 1 135 ? -5.565 -12.930 18.451 1.00 80.38 135 MET A N 1
ATOM 1138 C CA . MET A 1 135 ? -5.946 -12.459 17.108 1.00 80.38 135 MET A CA 1
ATOM 1139 C C . MET A 1 135 ? -5.267 -13.245 15.967 1.00 80.38 135 MET A C 1
ATOM 1141 O O . MET A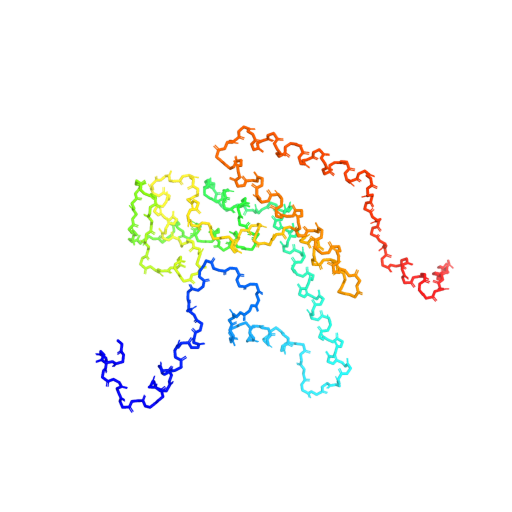 1 135 ? -4.962 -12.688 14.913 1.00 80.38 135 MET A O 1
ATOM 1145 N N . GLU A 1 136 ? -4.916 -14.515 16.166 1.00 85.56 136 GLU A N 1
ATOM 1146 C CA . GLU A 1 136 ? -4.185 -15.331 15.189 1.00 85.56 136 GLU A CA 1
ATOM 1147 C C . GLU A 1 136 ? -5.139 -16.029 14.232 1.00 85.56 136 GLU A C 1
ATOM 1149 O O . GLU A 1 136 ? -6.083 -16.691 14.646 1.00 85.56 136 GLU A O 1
ATOM 1154 N N . VAL A 1 137 ? -4.878 -15.863 12.942 1.00 86.62 137 VAL A N 1
ATOM 1155 C CA . VAL A 1 137 ? -5.654 -16.427 11.848 1.00 86.62 137 VAL A CA 1
ATOM 1156 C C . VAL A 1 137 ? -4.741 -17.245 10.952 1.00 86.62 137 VAL A C 1
ATOM 1158 O O . VAL A 1 137 ? -3.707 -16.747 10.495 1.00 86.62 137 VAL A O 1
ATOM 1161 N N . LYS A 1 138 ? -5.162 -18.471 10.647 1.00 86.56 138 LYS A N 1
ATOM 1162 C CA . LYS A 1 138 ? -4.559 -19.327 9.627 1.00 86.56 138 LYS A CA 1
ATOM 1163 C C . LYS A 1 138 ? -5.650 -19.828 8.699 1.00 86.56 138 LYS A C 1
ATOM 1165 O O . LYS A 1 138 ? -6.633 -20.422 9.126 1.00 86.56 138 LYS A O 1
ATOM 1170 N N . CYS A 1 139 ? -5.471 -19.580 7.407 1.00 85.19 139 CYS A N 1
ATOM 1171 C CA . CYS A 1 139 ? -6.381 -20.072 6.382 1.00 85.19 139 CYS A CA 1
ATOM 1172 C C . CYS A 1 139 ? -5.688 -21.148 5.545 1.00 85.19 139 CYS A C 1
ATOM 1174 O O . CYS A 1 139 ? -4.525 -21.003 5.166 1.00 85.19 139 CYS A O 1
ATOM 1176 N N . SER A 1 140 ? -6.422 -22.207 5.209 1.00 86.06 140 SER A N 1
ATOM 1177 C CA . SER A 1 140 ? -5.950 -23.291 4.341 1.00 86.06 140 SER A CA 1
ATOM 1178 C C . SER A 1 140 ? -5.581 -22.819 2.930 1.00 86.06 140 SER A C 1
ATOM 1180 O O . SER A 1 140 ? -4.731 -23.431 2.296 1.00 86.06 140 SER A O 1
ATOM 1182 N N . CYS A 1 141 ? -6.147 -21.702 2.452 1.00 83.00 141 CYS A N 1
ATOM 1183 C CA . CYS A 1 141 ? -5.835 -21.157 1.124 1.00 83.00 141 CYS A CA 1
ATOM 1184 C C . CYS A 1 141 ? -4.425 -20.555 0.995 1.00 83.00 141 CYS A C 1
ATOM 1186 O O . CYS A 1 141 ? -4.011 -20.234 -0.114 1.00 83.00 141 CYS A O 1
ATOM 1188 N N . LYS A 1 142 ? -3.713 -20.345 2.112 1.00 79.56 142 LYS A N 1
ATOM 1189 C CA . LYS A 1 142 ? -2.348 -19.789 2.157 1.00 79.56 142 LYS A CA 1
ATOM 1190 C C . LYS A 1 142 ? -2.142 -18.442 1.454 1.00 79.56 142 LYS A C 1
ATOM 1192 O O . LYS A 1 142 ? -1.008 -18.046 1.205 1.00 79.56 142 LYS A O 1
ATOM 1197 N N . HIS A 1 143 ? -3.222 -17.708 1.180 1.00 81.44 143 HIS A N 1
ATOM 1198 C CA . HIS A 1 143 ? -3.158 -16.462 0.419 1.00 81.44 143 HIS A CA 1
ATOM 1199 C C . HIS A 1 143 ? -2.340 -15.373 1.124 1.00 81.44 143 HIS A C 1
ATOM 1201 O O . HIS A 1 143 ? -1.574 -14.662 0.477 1.00 81.44 143 HIS A O 1
ATOM 1207 N N . TYR A 1 144 ? -2.442 -15.274 2.454 1.00 83.06 144 TYR A N 1
ATOM 1208 C CA . TYR A 1 144 ? -1.609 -14.342 3.212 1.00 83.06 144 TYR A CA 1
ATOM 1209 C C . TYR A 1 144 ? -0.136 -14.752 3.162 1.00 83.06 144 TYR A C 1
ATOM 1211 O O . TYR A 1 144 ? 0.731 -13.913 2.943 1.00 83.06 144 TYR A O 1
ATOM 1219 N N . GLU A 1 145 ? 0.163 -16.040 3.305 1.00 81.81 145 GLU A N 1
ATOM 1220 C CA . GLU A 1 145 ? 1.531 -16.547 3.248 1.00 81.81 145 GLU A CA 1
ATOM 1221 C C . GLU A 1 145 ? 2.174 -16.386 1.861 1.00 81.81 145 GLU A C 1
ATOM 1223 O O . GLU A 1 145 ? 3.380 -16.149 1.791 1.00 81.81 145 GLU A O 1
ATOM 1228 N N . SER A 1 146 ? 1.394 -16.474 0.778 1.00 74.38 146 SER A N 1
ATOM 1229 C CA . SER A 1 146 ? 1.887 -16.334 -0.596 1.00 74.38 146 SER A CA 1
ATOM 1230 C C . SER A 1 146 ? 1.910 -14.887 -1.102 1.00 74.38 146 SER A C 1
ATOM 1232 O O . SER A 1 146 ? 2.835 -14.504 -1.812 1.00 74.38 146 SER A O 1
ATOM 1234 N N . TYR A 1 147 ? 0.893 -14.083 -0.770 1.00 77.25 147 TYR A N 1
ATOM 1235 C CA . TYR A 1 147 ? 0.671 -12.748 -1.346 1.00 77.25 147 TYR A CA 1
ATOM 1236 C C . TYR A 1 147 ? 0.875 -11.606 -0.334 1.00 77.25 147 TYR A C 1
ATOM 1238 O O . TYR A 1 147 ? 1.119 -10.458 -0.707 1.00 77.25 147 TYR A O 1
ATOM 1246 N N . GLY A 1 148 ? 0.810 -11.901 0.966 1.00 83.19 148 GLY A N 1
ATOM 1247 C CA . GLY A 1 148 ? 0.939 -10.909 2.036 1.00 83.19 148 GLY A CA 1
ATOM 1248 C C . GLY A 1 148 ? -0.316 -10.063 2.270 1.00 83.19 148 GLY A C 1
ATOM 1249 O O . GLY A 1 148 ? -0.220 -9.037 2.942 1.00 83.19 148 GLY A O 1
ATOM 1250 N N . LEU A 1 149 ? -1.470 -10.468 1.724 1.00 88.12 149 LEU A N 1
ATOM 1251 C CA . LEU A 1 149 ? -2.781 -9.849 1.946 1.00 88.12 149 LEU A CA 1
ATOM 1252 C C . LEU A 1 149 ? -3.768 -10.875 2.517 1.00 88.12 149 LEU A C 1
ATOM 1254 O O . LEU A 1 149 ? -3.699 -12.066 2.215 1.00 88.12 149 LEU A O 1
ATOM 1258 N N . LEU A 1 150 ? -4.678 -10.415 3.376 1.00 91.00 150 LEU A N 1
ATOM 1259 C CA . LEU A 1 150 ? -5.729 -11.266 3.933 1.00 91.00 150 LEU A CA 1
ATOM 1260 C C . LEU A 1 150 ? -6.733 -11.650 2.839 1.00 91.00 150 LEU A C 1
ATOM 1262 O O . LEU A 1 150 ? -7.125 -10.811 2.035 1.00 91.00 150 LEU A O 1
ATOM 1266 N N . CYS A 1 151 ? -7.173 -12.907 2.829 1.00 91.25 151 CYS A N 1
ATOM 1267 C CA . CYS A 1 151 ? -8.185 -13.379 1.886 1.00 91.25 151 CYS A CA 1
ATOM 1268 C C . CYS A 1 151 ? -9.613 -13.186 2.404 1.00 91.25 151 CYS A C 1
ATOM 1270 O O . CYS A 1 151 ? -9.862 -13.030 3.605 1.00 91.25 151 CYS A O 1
ATOM 1272 N N . ARG A 1 152 ? -10.572 -13.342 1.494 1.00 92.19 152 ARG A N 1
ATOM 1273 C CA . ARG A 1 152 ? -12.014 -13.358 1.752 1.00 92.19 152 ARG A CA 1
ATOM 1274 C C . ARG A 1 152 ? -12.441 -14.297 2.876 1.00 92.19 152 ARG A C 1
ATOM 1276 O O . ARG A 1 152 ? -13.334 -13.944 3.637 1.00 92.19 152 ARG A O 1
ATOM 1283 N N . HIS A 1 153 ? -11.792 -15.455 3.039 1.00 92.19 153 HIS A N 1
ATOM 1284 C CA . HIS A 1 153 ? -12.128 -16.402 4.112 1.00 92.19 153 HIS A CA 1
ATOM 1285 C C . HIS A 1 153 ? -11.784 -15.836 5.494 1.00 92.19 153 HIS A C 1
ATOM 1287 O O . HIS A 1 153 ? -12.551 -15.982 6.443 1.00 92.19 153 HIS A O 1
ATOM 1293 N N . ILE A 1 154 ? -10.651 -15.139 5.605 1.00 91.44 154 ILE A N 1
ATOM 1294 C CA . ILE A 1 154 ? -10.248 -14.478 6.849 1.00 91.44 154 ILE A CA 1
ATOM 1295 C C . ILE A 1 154 ? -11.195 -13.313 7.145 1.00 91.44 154 ILE A C 1
ATOM 1297 O O . ILE A 1 154 ? -11.676 -13.182 8.271 1.00 91.44 154 ILE A O 1
ATOM 1301 N N . PHE A 1 155 ? -11.537 -12.515 6.130 1.00 92.00 155 PHE A N 1
ATOM 1302 C CA . PHE A 1 155 ? -12.512 -11.435 6.287 1.00 92.00 155 PHE A CA 1
ATOM 1303 C C . PHE A 1 155 ? -13.911 -11.940 6.663 1.00 92.00 155 PHE A C 1
ATOM 1305 O O . PHE A 1 155 ? -14.585 -11.294 7.469 1.00 92.00 155 PHE A O 1
ATOM 1312 N N . TYR A 1 156 ? -14.321 -13.115 6.172 1.00 90.62 156 TYR A N 1
ATOM 1313 C CA . TYR A 1 156 ? -15.562 -13.770 6.589 1.00 90.62 156 TYR A CA 1
ATOM 1314 C C . TYR A 1 156 ? -15.544 -14.040 8.096 1.00 90.62 156 TYR A C 1
ATOM 1316 O O . TYR A 1 156 ? -16.447 -13.609 8.814 1.00 90.62 156 TYR A O 1
ATOM 1324 N N . VAL A 1 157 ? -14.483 -14.674 8.607 1.00 89.44 157 VAL A N 1
ATOM 1325 C CA . VAL A 1 157 ? -14.361 -14.976 10.041 1.00 89.44 157 VAL A CA 1
ATOM 1326 C C . VAL A 1 157 ? -14.257 -13.713 10.892 1.00 89.44 157 VAL A C 1
ATOM 1328 O O . VAL A 1 157 ? -14.878 -13.650 11.956 1.00 89.44 157 VAL A O 1
ATOM 1331 N N . PHE A 1 158 ? -13.557 -12.679 10.422 1.00 90.50 158 PHE A N 1
ATOM 1332 C CA . PHE A 1 158 ? -13.522 -11.378 11.094 1.00 90.50 158 PHE A CA 1
ATOM 1333 C C . PHE A 1 158 ? -14.909 -10.752 11.211 1.00 90.50 158 PHE A C 1
ATOM 1335 O O . PHE A 1 158 ? -15.257 -10.252 12.283 1.00 90.50 158 PHE A O 1
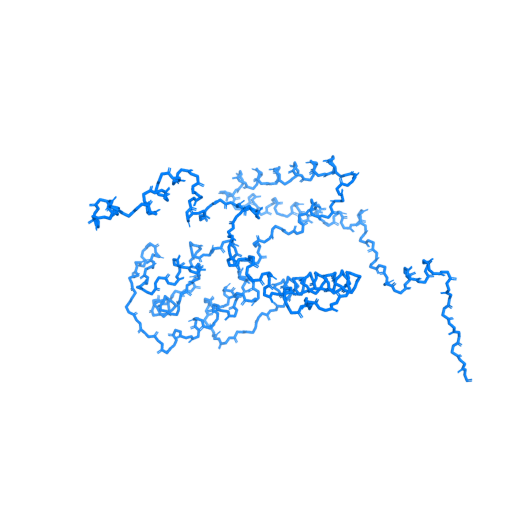ATOM 1342 N N . ARG A 1 159 ? -15.730 -10.833 10.158 1.00 88.88 159 ARG A N 1
ATOM 1343 C CA . ARG A 1 159 ? -17.115 -10.354 10.191 1.00 88.88 159 ARG A CA 1
ATOM 1344 C C . ARG A 1 159 ? -17.961 -11.157 11.176 1.00 88.88 159 ARG A C 1
ATOM 1346 O O . ARG A 1 159 ? -18.624 -10.556 12.017 1.00 88.88 159 ARG A O 1
ATOM 1353 N N . MET A 1 160 ? -17.902 -12.490 11.119 1.00 87.88 160 MET A N 1
ATOM 1354 C CA . MET A 1 160 ? -18.677 -13.363 12.013 1.00 87.88 160 MET A CA 1
ATOM 1355 C C . MET A 1 160 ? -18.303 -13.163 13.489 1.00 87.88 160 MET A C 1
ATOM 1357 O O . MET A 1 160 ? -19.160 -13.241 14.363 1.00 87.88 160 MET A O 1
ATOM 1361 N N . ASN A 1 161 ? -17.044 -12.818 13.769 1.00 86.62 161 ASN A N 1
ATOM 1362 C CA . ASN A 1 161 ? -16.562 -12.508 15.116 1.00 86.62 161 ASN A CA 1
ATOM 1363 C C . ASN A 1 161 ? -16.677 -11.021 15.497 1.00 86.62 161 ASN A C 1
ATOM 1365 O O . ASN A 1 161 ? -16.187 -10.628 16.557 1.00 86.62 161 ASN A O 1
ATOM 1369 N N . SER A 1 162 ? -17.325 -10.198 14.662 1.00 86.62 162 SER A N 1
ATOM 1370 C CA . SER A 1 162 ? -17.513 -8.755 14.873 1.00 86.62 162 SER A CA 1
ATOM 1371 C C . SER A 1 162 ? -16.209 -7.982 15.128 1.00 86.62 162 SER A C 1
ATOM 1373 O O . SER A 1 162 ? -16.180 -7.022 15.902 1.00 86.62 162 SER A O 1
ATOM 1375 N N . ILE A 1 163 ? -15.117 -8.382 14.470 1.00 86.88 163 ILE A N 1
ATOM 1376 C CA . ILE A 1 163 ? -13.828 -7.692 14.540 1.00 86.88 163 ILE A CA 1
ATOM 1377 C C . ILE A 1 163 ? -13.928 -6.366 13.777 1.00 86.88 163 ILE A C 1
ATOM 1379 O O . ILE A 1 163 ? -14.191 -6.333 12.576 1.00 86.88 163 ILE A O 1
ATOM 1383 N N . LYS A 1 164 ? -13.719 -5.254 14.487 1.00 83.94 164 LYS A N 1
ATOM 1384 C CA . LYS A 1 164 ? -13.769 -3.886 13.933 1.00 83.94 164 LYS A CA 1
ATOM 1385 C C . LYS A 1 164 ? -12.386 -3.261 13.749 1.00 83.94 164 LYS A C 1
ATOM 1387 O O . LYS A 1 164 ? -12.242 -2.265 13.038 1.00 83.94 164 LYS A O 1
ATOM 1392 N N . GLU A 1 165 ? -11.383 -3.796 14.434 1.00 81.44 165 GLU A N 1
ATOM 1393 C CA . GLU A 1 165 ? -9.991 -3.357 14.358 1.00 81.44 165 GLU A CA 1
ATOM 1394 C C . GLU A 1 165 ? -9.238 -4.207 13.342 1.00 81.44 165 GLU A C 1
ATOM 1396 O O . GLU A 1 165 ? -9.363 -5.429 13.351 1.00 81.44 165 GLU A O 1
ATOM 1401 N N . PHE A 1 166 ? -8.462 -3.564 12.467 1.00 80.75 166 PHE A N 1
ATOM 1402 C CA . PHE A 1 166 ? -7.601 -4.296 11.546 1.00 80.75 166 PHE A CA 1
ATOM 1403 C C . PHE A 1 166 ? -6.360 -4.762 12.324 1.00 80.75 166 PHE A C 1
ATOM 1405 O O . PHE A 1 166 ? -5.654 -3.915 12.875 1.00 80.75 166 PHE A O 1
ATOM 1412 N N . PRO A 1 167 ? -6.078 -6.073 12.412 1.00 80.56 167 PRO A N 1
ATOM 1413 C CA . PRO A 1 167 ? -4.949 -6.548 13.197 1.00 80.56 167 PRO A CA 1
ATOM 1414 C C . PRO A 1 167 ? -3.614 -6.125 12.571 1.00 80.56 167 PRO A C 1
ATOM 1416 O O . PRO A 1 167 ? -3.277 -6.534 11.460 1.00 80.56 167 PRO A O 1
ATOM 1419 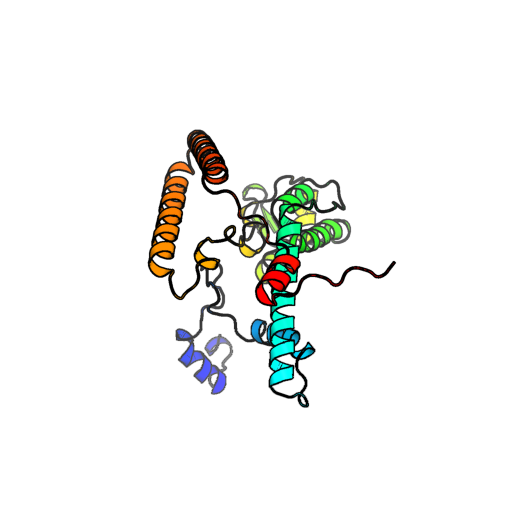N N . TRP A 1 168 ? -2.834 -5.342 13.323 1.00 79.00 168 TRP A N 1
ATOM 1420 C CA . TRP A 1 168 ? -1.561 -4.757 12.882 1.00 79.00 168 TRP A CA 1
ATOM 1421 C C . TRP A 1 168 ? -0.556 -5.781 12.353 1.00 79.00 168 TRP A C 1
ATOM 1423 O O . TRP A 1 168 ? 0.156 -5.501 11.396 1.00 79.00 168 TRP A O 1
ATOM 1433 N N . LYS A 1 169 ? -0.541 -6.994 12.914 1.00 82.56 169 LYS A N 1
ATOM 1434 C CA . LYS A 1 169 ? 0.370 -8.068 12.487 1.00 82.56 169 LYS A CA 1
ATOM 1435 C C . LYS A 1 169 ? 0.174 -8.542 11.043 1.00 82.56 169 LYS A C 1
ATOM 1437 O O . LYS A 1 169 ? 1.066 -9.176 10.493 1.00 82.56 169 LYS A O 1
ATOM 1442 N N . TYR A 1 170 ? -0.976 -8.244 10.437 1.00 84.88 170 TYR A N 1
ATOM 1443 C CA . TYR A 1 170 ? -1.275 -8.577 9.042 1.00 84.88 170 TYR A CA 1
ATOM 1444 C C . TYR A 1 170 ? -1.131 -7.371 8.095 1.00 84.88 170 TYR A C 1
ATOM 1446 O O . TYR A 1 170 ? -1.442 -7.475 6.908 1.00 84.88 170 TYR A O 1
ATOM 1454 N N . LEU A 1 171 ? -0.648 -6.225 8.593 1.00 83.94 171 LEU A N 1
ATOM 1455 C CA . LEU A 1 171 ? -0.306 -5.056 7.784 1.00 83.94 171 LEU A CA 1
ATOM 1456 C C . LEU A 1 171 ? 1.158 -5.143 7.335 1.00 83.94 171 LEU A C 1
ATOM 1458 O O . LEU A 1 171 ? 2.073 -4.720 8.038 1.00 83.94 171 LEU A O 1
ATOM 1462 N N . ASN A 1 172 ? 1.393 -5.681 6.138 1.00 80.69 172 ASN A N 1
ATOM 1463 C CA . ASN A 1 172 ? 2.737 -5.726 5.567 1.00 80.69 172 ASN A CA 1
ATOM 1464 C C . ASN A 1 172 ? 3.167 -4.336 5.062 1.00 80.69 172 ASN A C 1
ATOM 1466 O O . ASN A 1 172 ? 2.501 -3.770 4.191 1.00 80.69 172 ASN A O 1
ATOM 1470 N N . LYS A 1 173 ? 4.309 -3.826 5.556 1.00 78.00 173 LYS A N 1
ATOM 1471 C CA . LYS A 1 173 ? 4.862 -2.497 5.220 1.00 78.00 173 LYS A CA 1
ATOM 1472 C C . LYS A 1 173 ? 4.904 -2.218 3.714 1.00 78.00 173 LYS A C 1
ATOM 1474 O O . LYS A 1 173 ? 4.614 -1.097 3.312 1.00 78.00 173 LYS A O 1
ATOM 1479 N N . ARG A 1 174 ? 5.198 -3.227 2.883 1.00 81.19 174 ARG A N 1
ATOM 1480 C CA . ARG A 1 174 ? 5.284 -3.110 1.414 1.00 81.19 174 ARG A CA 1
ATOM 1481 C C . ARG A 1 174 ? 4.001 -2.573 0.767 1.00 81.19 174 ARG A C 1
ATOM 1483 O O . ARG A 1 174 ? 4.070 -1.936 -0.280 1.00 81.19 174 ARG A O 1
ATOM 1490 N N . TRP A 1 175 ? 2.845 -2.857 1.358 1.00 86.06 175 TRP A N 1
ATOM 1491 C CA . TRP A 1 175 ? 1.533 -2.548 0.787 1.00 86.06 175 TRP A CA 1
ATOM 1492 C C . TRP A 1 175 ? 0.923 -1.240 1.308 1.00 86.06 175 TRP A C 1
ATOM 1494 O O . TRP A 1 175 ? -0.098 -0.772 0.796 1.00 86.06 175 TRP A O 1
ATOM 1504 N N . LEU A 1 176 ? 1.529 -0.645 2.334 1.00 84.88 176 LEU A N 1
ATOM 1505 C CA . LEU A 1 176 ? 0.998 0.532 3.012 1.00 84.88 176 LEU A CA 1
ATOM 1506 C C . LEU A 1 176 ? 1.316 1.825 2.250 1.00 84.88 176 LEU A C 1
ATOM 1508 O O . LEU A 1 176 ? 2.276 1.902 1.485 1.00 84.88 176 LEU A O 1
ATOM 1512 N N . LYS A 1 177 ? 0.545 2.891 2.500 1.00 81.06 177 LYS A N 1
ATOM 1513 C CA . LYS A 1 177 ? 0.777 4.219 1.889 1.00 81.06 177 LYS A CA 1
ATOM 1514 C C . LYS A 1 177 ? 2.159 4.808 2.188 1.00 81.06 177 LYS A C 1
ATOM 1516 O O . LYS A 1 177 ? 2.630 5.658 1.442 1.00 81.06 177 LYS A O 1
ATOM 1521 N N . ASN A 1 178 ? 2.792 4.370 3.271 1.00 69.69 178 ASN A N 1
ATOM 1522 C CA . ASN A 1 178 ? 4.136 4.762 3.691 1.00 69.69 178 ASN A CA 1
ATOM 1523 C C . ASN A 1 178 ? 5.217 3.737 3.299 1.00 69.69 178 ASN A C 1
ATOM 1525 O O . ASN A 1 178 ? 6.320 3.803 3.832 1.00 69.69 178 ASN A O 1
ATOM 1529 N N . ALA A 1 179 ? 4.926 2.802 2.382 1.00 71.25 179 ALA A N 1
ATOM 1530 C CA . ALA A 1 179 ? 5.892 1.807 1.906 1.00 71.25 179 ALA A CA 1
ATOM 1531 C C . ALA A 1 179 ? 7.151 2.443 1.298 1.00 71.25 179 ALA A C 1
ATOM 1533 O O . ALA A 1 179 ? 8.244 1.893 1.416 1.00 71.25 179 ALA A O 1
ATOM 1534 N N . LYS A 1 180 ? 7.002 3.608 0.656 1.00 63.41 180 LYS A N 1
ATOM 1535 C CA . LYS A 1 180 ? 8.128 4.458 0.270 1.00 63.41 180 LYS A CA 1
ATOM 1536 C C . LYS A 1 180 ? 8.328 5.522 1.347 1.00 63.41 180 LYS A C 1
ATOM 1538 O O . LYS A 1 180 ? 7.368 6.250 1.629 1.00 63.41 180 LYS A O 1
ATOM 1543 N N . PRO A 1 181 ? 9.539 5.664 1.917 1.00 55.22 181 PRO A N 1
ATOM 1544 C CA . PRO A 1 181 ? 9.841 6.813 2.753 1.00 55.22 181 PRO A CA 1
ATOM 1545 C C . PRO A 1 181 ? 9.579 8.075 1.931 1.00 55.22 181 PRO A C 1
ATOM 1547 O O . PRO A 1 181 ? 10.007 8.196 0.780 1.00 55.22 181 PRO A O 1
ATOM 1550 N N . TYR A 1 182 ? 8.777 8.972 2.501 1.00 49.03 182 TYR A N 1
ATOM 1551 C CA . TYR A 1 182 ? 8.284 10.170 1.838 1.00 49.03 182 TYR A CA 1
ATOM 1552 C C . TYR A 1 182 ? 9.442 10.939 1.201 1.00 49.03 182 TYR A C 1
ATOM 1554 O O . TYR A 1 182 ? 10.266 11.491 1.923 1.00 49.03 182 TYR A O 1
ATOM 1562 N N . ASN A 1 183 ? 9.484 10.973 -0.139 1.00 52.38 183 ASN A N 1
ATOM 1563 C CA . ASN A 1 183 ? 10.409 11.788 -0.925 1.00 52.38 183 ASN A CA 1
ATOM 1564 C C . ASN A 1 183 ? 11.809 11.879 -0.295 1.00 52.38 183 ASN A C 1
ATOM 1566 O O . ASN A 1 183 ? 12.232 13.000 0.019 1.00 52.38 183 ASN A O 1
ATOM 1570 N N . SER A 1 184 ? 12.485 10.739 -0.077 1.00 54.09 184 SER A N 1
ATOM 1571 C CA . SER A 1 184 ? 13.847 10.737 0.472 1.00 54.09 184 SER A CA 1
ATOM 1572 C C . SER A 1 184 ? 14.644 11.820 -0.242 1.00 54.09 184 SER A C 1
ATOM 1574 O O . SER A 1 184 ? 14.768 11.786 -1.471 1.00 54.09 184 SER A O 1
ATOM 1576 N N . ALA A 1 185 ? 15.069 12.845 0.502 1.00 55.84 185 ALA A N 1
ATOM 1577 C CA . ALA A 1 185 ? 15.763 13.983 -0.090 1.00 55.84 185 ALA A CA 1
ATOM 1578 C C . ALA A 1 185 ? 16.972 13.491 -0.900 1.00 55.84 185 ALA A C 1
ATOM 1580 O O . ALA A 1 185 ? 17.199 13.995 -1.994 1.00 55.84 185 ALA A O 1
ATOM 1581 N N . VAL A 1 186 ? 17.587 12.388 -0.461 1.00 53.34 186 VAL A N 1
ATOM 1582 C CA . VAL A 1 186 ? 18.648 11.633 -1.139 1.00 53.34 186 VAL A CA 1
ATOM 1583 C C . VAL A 1 186 ? 18.324 11.321 -2.606 1.00 53.34 186 VAL A C 1
ATOM 1585 O O . VAL A 1 186 ? 19.162 11.545 -3.469 1.00 53.34 186 VAL A O 1
ATOM 1588 N N . THR A 1 187 ? 17.095 10.897 -2.928 1.00 48.59 187 THR A N 1
ATOM 1589 C CA . THR A 1 187 ? 16.687 10.571 -4.317 1.00 48.59 187 THR A CA 1
ATOM 1590 C C . THR A 1 187 ? 16.578 11.786 -5.244 1.00 48.59 187 THR A C 1
ATOM 1592 O O . THR A 1 187 ? 16.481 11.622 -6.458 1.00 48.59 187 THR A O 1
ATOM 1595 N N . ARG A 1 188 ? 16.572 13.006 -4.690 1.00 55.06 188 ARG A N 1
ATOM 1596 C CA . ARG A 1 188 ? 16.517 14.278 -5.432 1.00 55.06 188 ARG A CA 1
ATOM 1597 C C . ARG A 1 188 ? 17.876 14.975 -5.522 1.00 55.06 188 ARG A C 1
ATOM 1599 O O . ARG A 1 188 ? 17.983 15.974 -6.227 1.00 55.06 188 ARG A O 1
ATOM 1606 N N . ILE A 1 189 ? 18.889 14.474 -4.816 1.00 59.09 189 ILE A N 1
ATOM 1607 C CA . ILE A 1 189 ? 20.243 15.027 -4.832 1.00 59.09 189 ILE A CA 1
ATOM 1608 C C . ILE A 1 189 ? 20.987 14.440 -6.039 1.00 59.09 189 ILE A C 1
ATOM 1610 O O . ILE A 1 189 ? 21.097 13.222 -6.167 1.00 59.09 189 ILE A O 1
ATOM 1614 N N . ASN A 1 190 ? 21.467 15.303 -6.940 1.00 51.78 190 ASN A N 1
ATOM 1615 C CA . ASN A 1 190 ? 22.187 14.888 -8.146 1.00 51.78 190 ASN A CA 1
ATOM 1616 C C . ASN A 1 190 ? 23.557 14.274 -7.787 1.00 51.78 190 ASN A C 1
ATOM 1618 O O . ASN A 1 190 ? 24.252 14.779 -6.903 1.00 51.78 190 ASN A O 1
ATOM 1622 N N . VAL A 1 191 ? 23.948 13.198 -8.476 1.00 52.28 191 VAL A N 1
ATOM 1623 C CA . VAL A 1 191 ? 25.128 12.372 -8.136 1.00 52.28 191 VAL A CA 1
ATOM 1624 C C . VAL A 1 191 ? 26.445 13.147 -8.294 1.00 52.28 191 VAL A C 1
ATOM 1626 O O . VAL A 1 191 ? 27.390 12.911 -7.551 1.00 52.28 191 VAL A O 1
ATOM 1629 N N . GLU A 1 192 ? 26.502 14.123 -9.201 1.00 49.19 192 GLU A N 1
ATOM 1630 C CA . GLU A 1 192 ? 27.751 14.808 -9.569 1.00 49.19 192 GLU A CA 1
ATOM 1631 C C . GLU A 1 192 ? 28.218 15.892 -8.575 1.00 49.19 192 GLU A C 1
ATOM 1633 O O . GLU A 1 192 ? 29.332 16.391 -8.700 1.00 49.19 192 GLU A O 1
ATOM 1638 N N . SER A 1 193 ? 27.412 16.271 -7.574 1.00 51.09 193 SER A N 1
ATOM 1639 C CA . SER A 1 193 ? 27.777 17.327 -6.595 1.00 51.09 193 SER A CA 1
ATOM 1640 C C . SER A 1 193 ? 27.277 17.079 -5.159 1.00 51.09 193 SER A C 1
ATOM 1642 O O . SER A 1 193 ? 27.353 17.963 -4.310 1.00 51.09 193 SER A O 1
ATOM 1644 N N . GLY A 1 194 ? 26.759 15.881 -4.866 1.00 53.22 194 GLY A N 1
ATOM 1645 C CA . GLY A 1 194 ? 25.826 15.674 -3.754 1.00 53.22 194 GLY A CA 1
ATOM 1646 C C . GLY A 1 194 ? 26.294 14.884 -2.530 1.00 53.22 194 GLY A C 1
ATOM 1647 O O . GLY A 1 194 ? 25.486 14.718 -1.624 1.00 53.22 194 GLY A O 1
ATOM 1648 N N . LEU A 1 195 ? 27.533 14.379 -2.476 1.00 57.00 195 LEU A N 1
ATOM 1649 C CA . LEU A 1 195 ? 27.955 13.432 -1.425 1.00 57.00 195 LEU A CA 1
ATOM 1650 C C . LEU A 1 195 ? 27.834 13.995 0.004 1.00 57.00 195 LEU A C 1
ATOM 1652 O O . LEU A 1 195 ? 27.307 13.300 0.865 1.00 57.00 195 LEU A O 1
ATOM 1656 N N . SER A 1 196 ? 28.243 15.251 0.234 1.00 63.16 196 SER A N 1
ATOM 1657 C CA . SER A 1 196 ? 28.086 15.917 1.543 1.00 63.16 196 SER A CA 1
ATOM 1658 C C . SER A 1 196 ? 26.605 16.095 1.877 1.00 63.16 196 SER A C 1
ATOM 1660 O O . SER A 1 196 ? 26.102 15.557 2.852 1.00 63.16 196 SER A O 1
ATOM 1662 N N . LEU A 1 197 ? 25.841 16.725 0.980 1.00 64.88 197 LEU A N 1
ATOM 1663 C CA . LEU A 1 197 ? 24.419 16.973 1.217 1.00 64.88 197 LEU A CA 1
ATOM 1664 C C . LEU A 1 197 ? 23.635 15.673 1.487 1.00 64.88 197 LEU A C 1
ATOM 1666 O O . LEU A 1 197 ? 22.663 15.679 2.239 1.00 64.88 197 LEU A O 1
ATOM 1670 N N . GLN A 1 198 ? 24.046 14.555 0.880 1.00 63.50 198 GLN A N 1
ATOM 1671 C CA . GLN A 1 198 ? 23.491 13.240 1.184 1.00 63.50 198 GLN A CA 1
ATOM 1672 C C . GLN A 1 198 ? 23.834 12.779 2.604 1.00 63.50 198 GLN A C 1
ATOM 1674 O O . GLN A 1 198 ? 22.914 12.328 3.282 1.00 63.50 198 GLN A O 1
ATOM 1679 N N . SER A 1 199 ? 25.085 12.910 3.070 1.00 64.38 199 SER A N 1
ATOM 1680 C CA . SER A 1 199 ? 25.453 12.555 4.451 1.00 64.38 199 SER A CA 1
ATOM 1681 C C . SER A 1 199 ? 24.677 13.371 5.476 1.00 64.38 199 SER A C 1
ATOM 1683 O O . SER A 1 199 ? 24.053 12.785 6.352 1.00 64.38 199 SER A O 1
ATOM 1685 N N . GLU A 1 200 ? 24.579 14.692 5.303 1.00 75.31 200 GLU A N 1
ATOM 1686 C CA . GLU A 1 200 ? 23.810 15.524 6.238 1.00 75.31 200 GLU A CA 1
ATOM 1687 C C . GLU A 1 200 ? 22.316 15.148 6.263 1.00 75.31 200 GLU A C 1
ATOM 1689 O O . GLU A 1 200 ? 21.665 15.197 7.306 1.00 75.31 200 GLU A O 1
ATOM 1694 N N . VAL A 1 201 ? 21.746 14.745 5.122 1.00 72.69 201 VAL A N 1
ATOM 1695 C CA . VAL A 1 201 ? 20.366 14.242 5.059 1.00 72.69 201 VAL A CA 1
ATOM 1696 C C . VAL A 1 201 ? 20.223 12.897 5.772 1.00 72.69 201 VAL A C 1
ATOM 1698 O O . VAL A 1 201 ? 19.213 12.685 6.446 1.00 72.69 201 VAL A O 1
ATOM 1701 N N . PHE A 1 202 ? 21.188 11.988 5.622 1.00 66.62 202 PHE A N 1
ATOM 1702 C CA . PHE A 1 202 ? 21.175 10.699 6.314 1.00 66.62 202 PHE A CA 1
ATOM 1703 C C . PHE A 1 202 ? 21.278 10.873 7.830 1.00 66.62 202 PHE A C 1
ATOM 1705 O O . PHE A 1 202 ? 20.445 10.311 8.541 1.00 66.62 202 PHE A O 1
ATOM 1712 N N . ASP A 1 203 ? 22.186 11.725 8.307 1.00 74.44 203 ASP A N 1
ATOM 1713 C CA . ASP A 1 203 ? 22.350 12.024 9.734 1.00 74.44 203 ASP A CA 1
ATOM 1714 C C . ASP A 1 203 ? 21.047 12.563 10.348 1.00 74.44 203 ASP A C 1
ATOM 1716 O O . ASP A 1 203 ? 20.646 12.180 11.448 1.00 74.44 203 ASP A O 1
ATOM 1720 N N . LEU A 1 204 ? 20.317 13.415 9.617 1.00 82.62 204 LEU A N 1
ATOM 1721 C CA . LEU A 1 204 ? 19.016 13.923 10.063 1.00 82.62 204 LEU A CA 1
ATOM 1722 C C . LEU A 1 204 ? 17.962 12.818 10.203 1.00 82.62 204 LEU A C 1
ATOM 1724 O O . LEU A 1 204 ? 17.169 12.850 11.150 1.00 82.62 204 LEU A O 1
ATOM 1728 N N . TYR A 1 205 ? 17.928 11.856 9.277 1.00 74.62 205 TYR A N 1
ATOM 1729 C CA . TYR A 1 205 ? 17.027 10.708 9.389 1.00 74.62 205 TYR A CA 1
ATOM 1730 C C . TYR A 1 205 ? 17.411 9.811 10.569 1.00 74.62 205 TYR A C 1
ATOM 1732 O O . TYR A 1 205 ? 16.520 9.402 11.310 1.00 74.62 205 TYR A O 1
ATOM 1740 N N . GLU A 1 206 ? 18.703 9.570 10.794 1.00 73.94 206 GLU A N 1
ATOM 1741 C CA . GLU A 1 206 ? 19.189 8.772 11.924 1.00 73.94 206 GLU A CA 1
ATOM 1742 C C . GLU A 1 206 ? 18.833 9.417 13.272 1.00 73.94 206 GLU A C 1
ATOM 1744 O O . GLU A 1 206 ? 18.306 8.754 14.168 1.00 73.94 206 GLU A O 1
ATOM 1749 N N . ILE A 1 207 ? 19.028 10.734 13.404 1.00 83.25 207 ILE A N 1
ATOM 1750 C CA . ILE A 1 207 ? 18.626 11.489 14.599 1.00 83.25 207 ILE A CA 1
ATOM 1751 C C . ILE A 1 207 ? 17.118 11.368 14.829 1.00 83.25 207 ILE A C 1
ATOM 1753 O O . ILE A 1 207 ? 16.678 11.157 15.966 1.00 83.25 207 ILE A O 1
ATOM 1757 N N . PHE A 1 208 ? 16.317 11.506 13.769 1.00 85.44 208 PHE A N 1
ATOM 1758 C CA . PHE A 1 208 ? 14.868 11.361 13.858 1.00 85.44 208 PHE A CA 1
ATOM 1759 C C . PHE A 1 208 ? 14.479 9.959 14.339 1.00 85.44 208 PHE A C 1
ATOM 1761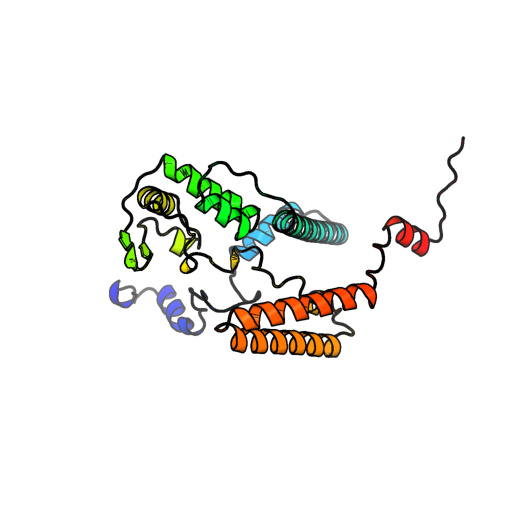 O O . PHE A 1 208 ? 13.743 9.846 15.319 1.00 85.44 208 PHE A O 1
ATOM 1768 N N . GLU A 1 209 ? 14.991 8.904 13.704 1.00 78.50 209 GLU A N 1
ATOM 1769 C CA . GLU A 1 209 ? 14.681 7.516 14.061 1.00 78.50 209 GLU A CA 1
ATOM 1770 C C . GLU A 1 209 ? 15.097 7.199 15.500 1.00 78.50 209 GLU A C 1
ATOM 1772 O O . GLU A 1 209 ? 14.257 6.780 16.295 1.00 78.50 209 GLU A O 1
ATOM 1777 N N . SER A 1 210 ? 16.331 7.534 15.886 1.00 77.75 210 SER A N 1
ATOM 1778 C CA . SER A 1 210 ? 16.839 7.358 17.253 1.00 77.75 210 SER A CA 1
ATOM 1779 C C . SER A 1 210 ? 15.979 8.087 18.296 1.00 77.75 210 SER A C 1
ATOM 1781 O O . SER A 1 210 ? 15.699 7.574 19.387 1.00 77.75 210 SER A O 1
ATOM 1783 N N . THR A 1 211 ? 15.486 9.283 17.956 1.00 86.56 211 THR A N 1
ATOM 1784 C CA . THR A 1 211 ? 14.587 10.039 18.834 1.00 86.56 211 THR A CA 1
ATOM 1785 C C . THR A 1 211 ? 13.223 9.364 18.954 1.00 86.56 211 THR A C 1
ATOM 1787 O O . THR A 1 211 ? 12.700 9.251 20.065 1.00 86.56 211 THR A O 1
ATOM 1790 N N . VAL A 1 212 ? 12.649 8.887 17.845 1.00 87.12 212 VAL A N 1
ATOM 1791 C CA . VAL A 1 212 ? 11.374 8.163 17.855 1.00 87.12 212 VAL A CA 1
ATOM 1792 C C . VAL A 1 212 ? 11.491 6.861 18.642 1.00 87.12 212 VAL A C 1
ATOM 1794 O O . VAL A 1 212 ? 10.646 6.626 19.503 1.00 87.12 212 VAL A O 1
ATOM 1797 N N . ASP A 1 213 ? 12.540 6.067 18.437 1.00 82.62 213 ASP A N 1
ATOM 1798 C CA . ASP A 1 213 ? 12.754 4.796 19.141 1.00 82.62 213 ASP A CA 1
ATOM 1799 C C . ASP A 1 213 ? 12.825 4.989 20.657 1.00 82.62 213 ASP A C 1
ATOM 1801 O O . ASP A 1 213 ? 12.247 4.220 21.429 1.00 82.62 213 ASP A O 1
ATOM 1805 N N . ARG A 1 214 ? 13.450 6.080 21.111 1.00 85.75 214 ARG A N 1
ATOM 1806 C CA . ARG A 1 214 ? 13.499 6.422 22.537 1.00 85.75 214 ARG A CA 1
ATOM 1807 C C . ARG A 1 214 ? 12.149 6.887 23.092 1.00 85.75 214 ARG A C 1
ATOM 1809 O O . ARG A 1 214 ? 11.882 6.714 24.282 1.00 85.75 214 ARG A O 1
ATOM 1816 N N . LEU A 1 215 ? 11.309 7.507 22.263 1.00 87.25 215 LEU A N 1
ATOM 1817 C CA . LEU A 1 215 ? 10.018 8.078 22.664 1.00 87.25 215 LEU A CA 1
ATOM 1818 C C . LEU A 1 215 ? 8.822 7.153 22.408 1.00 87.25 215 LEU A C 1
ATOM 1820 O O . LEU A 1 215 ? 7.740 7.434 22.920 1.00 87.25 215 LEU A O 1
ATOM 1824 N N . VAL A 1 216 ? 8.991 6.053 21.668 1.00 82.62 216 VAL A N 1
ATOM 1825 C CA . VAL A 1 216 ? 7.891 5.202 21.177 1.00 82.62 216 VAL A CA 1
ATOM 1826 C C . VAL A 1 216 ? 7.006 4.653 22.300 1.00 82.62 216 VAL A C 1
ATOM 1828 O O . VAL A 1 216 ? 5.794 4.531 22.139 1.00 82.62 216 VAL A O 1
ATOM 1831 N N . ASN A 1 217 ? 7.590 4.406 23.475 1.00 85.44 217 ASN A N 1
ATOM 1832 C CA . ASN A 1 217 ? 6.880 3.895 24.649 1.00 85.44 217 ASN A CA 1
ATOM 1833 C C . ASN A 1 217 ? 6.203 4.994 25.492 1.00 85.44 217 ASN A C 1
ATOM 1835 O O . ASN A 1 217 ? 5.532 4.688 26.475 1.00 85.44 217 ASN A O 1
ATOM 1839 N N . ASN A 1 218 ? 6.362 6.274 25.137 1.00 90.69 218 ASN A N 1
ATOM 1840 C CA . ASN A 1 218 ? 5.765 7.407 25.841 1.00 90.69 218 ASN A CA 1
ATOM 1841 C C . ASN A 1 218 ? 4.958 8.287 24.874 1.00 90.69 218 ASN A C 1
ATOM 1843 O O . ASN A 1 218 ? 5.466 9.238 24.278 1.00 90.69 218 ASN A O 1
ATOM 1847 N N . MET A 1 219 ? 3.666 7.976 24.760 1.00 86.75 219 MET A N 1
ATOM 1848 C CA . MET A 1 219 ? 2.753 8.631 23.819 1.00 86.75 219 MET A CA 1
ATOM 1849 C C . MET A 1 219 ? 2.612 10.142 24.026 1.00 86.75 219 MET A C 1
ATOM 1851 O O . MET A 1 219 ? 2.420 10.864 23.048 1.00 86.75 219 MET A O 1
ATOM 1855 N N . ASP A 1 220 ? 2.708 10.636 25.260 1.00 90.19 220 ASP A N 1
ATOM 1856 C CA . ASP A 1 220 ? 2.555 12.067 25.539 1.00 90.19 220 ASP A CA 1
ATOM 1857 C C . ASP A 1 220 ? 3.776 12.852 25.057 1.00 90.19 220 ASP A C 1
ATOM 1859 O O . ASP A 1 220 ? 3.636 13.861 24.366 1.00 90.19 220 ASP A O 1
A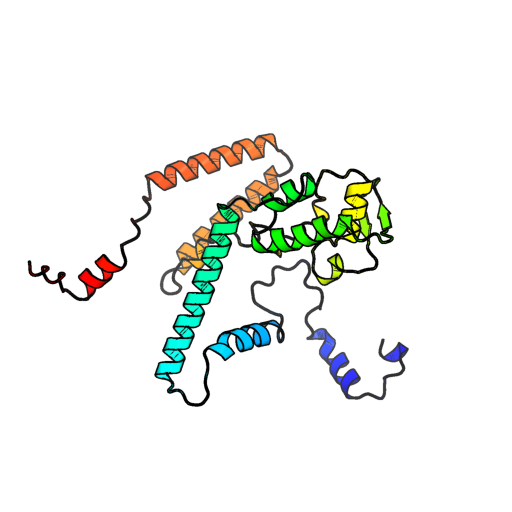TOM 1863 N N . LYS A 1 221 ? 4.983 12.333 25.309 1.00 89.69 221 LYS A N 1
ATOM 1864 C CA . LYS A 1 221 ? 6.218 12.927 24.779 1.00 89.69 221 LYS A CA 1
ATOM 1865 C C . LYS A 1 221 ? 6.312 12.804 23.261 1.00 89.69 221 LYS A C 1
ATOM 1867 O O . LYS A 1 221 ? 6.779 13.733 22.607 1.00 89.69 221 LYS A O 1
ATOM 1872 N N . LEU A 1 222 ? 5.825 11.700 22.691 1.00 89.25 222 LEU A N 1
ATOM 1873 C CA . LEU A 1 222 ? 5.786 11.511 21.242 1.00 89.25 222 LEU A CA 1
ATOM 1874 C C . LEU A 1 222 ? 4.872 12.541 20.554 1.00 89.25 222 LEU A C 1
ATOM 1876 O O . LEU A 1 222 ? 5.205 13.033 19.476 1.00 89.25 222 LEU A O 1
ATOM 1880 N N . LYS A 1 223 ? 3.741 12.905 21.176 1.00 88.19 223 LYS A N 1
ATOM 1881 C CA . LYS A 1 223 ? 2.862 13.977 20.676 1.00 88.19 223 LYS A CA 1
ATOM 1882 C C . LYS A 1 223 ? 3.552 15.339 20.706 1.00 88.19 223 LYS A C 1
ATOM 1884 O O . LYS A 1 223 ? 3.510 16.035 19.699 1.00 88.19 223 LYS A O 1
ATOM 1889 N N . ILE A 1 224 ? 4.234 15.675 21.803 1.00 92.31 224 ILE A N 1
ATOM 1890 C CA . ILE A 1 224 ? 4.988 16.935 21.919 1.00 92.31 224 ILE A CA 1
ATOM 1891 C C . ILE A 1 224 ? 6.064 17.015 20.829 1.00 92.31 224 ILE A C 1
ATOM 1893 O O . ILE A 1 224 ? 6.115 17.994 20.090 1.00 92.31 224 ILE A O 1
ATOM 1897 N N . TYR A 1 225 ? 6.855 15.952 20.654 1.00 91.50 225 TYR A N 1
ATOM 1898 C CA . TYR A 1 225 ? 7.882 15.894 19.610 1.00 91.50 225 TYR A CA 1
ATOM 1899 C C . TYR A 1 225 ? 7.289 16.052 18.202 1.00 91.50 225 TYR A C 1
ATOM 1901 O O . TYR A 1 225 ? 7.816 16.782 17.364 1.00 91.50 225 TYR A O 1
ATOM 1909 N N . LYS A 1 226 ? 6.141 15.417 17.937 1.00 90.38 226 LYS A N 1
ATOM 1910 C CA . LYS A 1 226 ? 5.419 15.588 16.672 1.00 90.38 226 LYS A CA 1
ATOM 1911 C C . LYS A 1 226 ? 5.004 17.048 16.439 1.00 90.38 226 LYS A C 1
ATOM 1913 O O . LYS A 1 226 ? 5.106 17.525 15.308 1.00 90.38 226 LYS A O 1
ATOM 1918 N N . ASP A 1 227 ? 4.531 17.745 17.467 1.00 90.94 227 ASP A N 1
ATOM 1919 C CA . ASP A 1 227 ? 4.116 19.147 17.362 1.00 90.94 227 ASP A CA 1
ATOM 1920 C C . ASP A 1 227 ? 5.314 20.081 17.126 1.00 90.94 227 ASP A C 1
ATOM 1922 O O . ASP A 1 227 ? 5.247 20.958 16.261 1.00 90.94 227 ASP A O 1
ATOM 1926 N N . GLU A 1 228 ? 6.445 19.833 17.789 1.00 92.81 228 GLU A N 1
ATOM 1927 C CA . GLU A 1 228 ? 7.709 20.541 17.542 1.00 92.81 228 GLU A CA 1
ATOM 1928 C C . GLU A 1 228 ? 8.191 20.362 16.094 1.00 92.81 228 GLU A C 1
ATOM 1930 O O . GLU A 1 228 ? 8.508 21.345 15.415 1.00 92.81 228 GLU A O 1
ATOM 1935 N N . MET A 1 229 ? 8.163 19.129 15.575 1.00 90.44 229 MET A N 1
ATOM 1936 C CA . MET A 1 229 ? 8.531 18.832 14.186 1.00 90.44 229 MET A CA 1
ATOM 1937 C C . MET A 1 229 ? 7.610 19.532 13.177 1.00 90.44 229 MET A C 1
ATOM 1939 O O . MET A 1 229 ? 8.077 20.038 12.153 1.00 90.44 229 MET A O 1
ATOM 1943 N N . ASN A 1 230 ? 6.307 19.626 13.463 1.00 86.62 230 ASN A N 1
ATOM 1944 C CA . ASN A 1 230 ? 5.377 20.403 12.637 1.00 86.62 230 ASN A CA 1
ATOM 1945 C C . ASN A 1 230 ? 5.703 21.905 12.660 1.00 86.62 230 ASN A C 1
ATOM 1947 O O . ASN A 1 230 ? 5.596 22.569 11.626 1.00 86.62 230 ASN A O 1
ATOM 1951 N N . GLY A 1 231 ? 6.134 22.434 13.808 1.00 89.75 231 GLY A N 1
ATOM 1952 C CA . GLY A 1 231 ? 6.596 23.815 13.944 1.00 89.75 231 GLY A CA 1
ATOM 1953 C C . GLY A 1 231 ? 7.843 24.104 13.102 1.00 89.75 231 GLY A C 1
ATOM 1954 O O . GLY A 1 231 ? 7.879 25.100 12.377 1.00 89.75 231 GLY A O 1
ATOM 1955 N N . LEU A 1 232 ? 8.836 23.210 13.131 1.00 88.81 232 LEU A N 1
ATOM 1956 C CA . LEU A 1 232 ? 10.030 23.307 12.281 1.00 88.81 232 LEU A CA 1
ATOM 1957 C C . LEU A 1 232 ? 9.673 23.245 10.790 1.00 88.81 232 LEU A C 1
ATOM 1959 O O . LEU A 1 232 ? 10.176 24.045 10.002 1.00 88.81 232 LEU A O 1
ATOM 1963 N N . LEU A 1 233 ? 8.746 22.364 10.402 1.00 83.06 233 LEU A N 1
ATOM 1964 C CA . LEU A 1 233 ? 8.261 22.278 9.023 1.00 83.06 233 LEU A CA 1
ATOM 1965 C C . LEU A 1 233 ? 7.569 23.571 8.564 1.00 83.06 233 LEU A C 1
ATOM 1967 O O . LEU A 1 233 ? 7.716 23.969 7.408 1.00 83.06 233 LEU A O 1
ATOM 1971 N N . ALA A 1 234 ? 6.800 24.223 9.438 1.00 85.00 234 ALA A N 1
ATOM 1972 C CA . ALA A 1 234 ? 6.158 25.495 9.122 1.00 85.00 234 ALA A CA 1
ATOM 1973 C C . ALA A 1 234 ? 7.192 26.606 8.878 1.00 85.00 234 ALA A C 1
ATOM 1975 O O . ALA A 1 234 ? 7.057 27.337 7.900 1.00 85.00 234 ALA A O 1
ATOM 1976 N N . LYS A 1 235 ? 8.247 26.678 9.703 1.00 88.00 235 LYS A N 1
ATOM 1977 C CA . LYS A 1 235 ? 9.367 27.617 9.513 1.00 88.00 235 LYS A CA 1
ATOM 1978 C C . LYS A 1 235 ? 10.110 27.360 8.200 1.00 88.00 235 LYS A C 1
ATOM 1980 O O . LYS A 1 235 ? 10.248 28.269 7.394 1.00 88.00 235 LYS A O 1
ATOM 1985 N N . ALA A 1 236 ? 10.457 26.105 7.912 1.00 82.38 236 ALA A N 1
ATOM 1986 C CA . ALA A 1 236 ? 11.163 25.740 6.681 1.00 82.38 236 ALA A CA 1
ATOM 1987 C C . ALA A 1 236 ? 10.396 26.122 5.399 1.00 82.38 236 ALA A C 1
ATOM 1989 O O . ALA A 1 236 ? 11.006 26.509 4.407 1.00 82.38 236 ALA A O 1
ATOM 1990 N N . LYS A 1 237 ? 9.057 26.050 5.411 1.00 79.31 237 LYS A N 1
ATOM 1991 C CA . LYS A 1 237 ? 8.218 26.492 4.280 1.00 79.31 237 LYS A CA 1
ATOM 1992 C C . LYS A 1 237 ? 8.259 28.004 4.043 1.00 79.31 237 LYS A C 1
ATOM 1994 O O . LYS A 1 237 ? 7.980 28.429 2.925 1.00 79.31 237 LYS A O 1
ATOM 1999 N N . ILE A 1 238 ? 8.529 28.789 5.086 1.00 81.12 238 ILE A N 1
ATOM 2000 C CA . ILE A 1 238 ? 8.653 30.249 5.017 1.00 81.12 238 ILE A CA 1
ATOM 2001 C C . ILE A 1 238 ? 10.060 30.616 4.539 1.00 81.12 238 ILE A C 1
ATOM 2003 O O . ILE A 1 238 ? 10.196 31.399 3.603 1.00 81.12 238 ILE A O 1
ATOM 2007 N N . ASP A 1 239 ? 11.083 30.013 5.148 1.00 78.81 239 ASP A N 1
ATOM 2008 C CA . ASP A 1 239 ? 12.490 30.348 4.901 1.00 78.81 239 ASP A CA 1
ATOM 2009 C C . ASP A 1 239 ? 12.984 29.852 3.533 1.00 78.81 239 ASP A C 1
ATOM 2011 O O . ASP A 1 239 ? 13.818 30.493 2.895 1.00 78.81 239 ASP A O 1
ATOM 2015 N N . VAL A 1 240 ? 12.447 28.724 3.057 1.00 73.50 240 VAL A N 1
ATOM 2016 C CA . VAL A 1 240 ? 12.751 28.152 1.741 1.00 73.50 240 VAL A CA 1
ATOM 2017 C C . VAL A 1 240 ? 11.458 28.080 0.923 1.00 73.50 240 VAL A C 1
ATOM 2019 O O . VAL A 1 240 ? 10.793 27.036 0.892 1.00 73.50 240 VAL A O 1
ATOM 2022 N N . PRO A 1 241 ? 11.056 29.181 0.260 1.00 64.88 241 PRO A N 1
ATOM 2023 C CA . PRO A 1 241 ? 9.877 29.172 -0.588 1.00 64.88 241 PRO A CA 1
ATOM 2024 C C . PRO A 1 241 ? 10.063 28.157 -1.720 1.00 64.88 241 PRO A C 1
ATOM 2026 O O . PRO A 1 241 ? 11.096 28.113 -2.388 1.00 64.88 241 PRO A O 1
ATOM 2029 N N . VAL A 1 242 ? 9.044 27.324 -1.944 1.00 57.09 242 VAL A N 1
ATOM 2030 C CA . VAL A 1 242 ? 9.003 26.407 -3.090 1.00 57.09 242 VAL A CA 1
ATOM 2031 C C . VAL A 1 242 ? 9.165 27.248 -4.353 1.00 57.09 242 VAL A C 1
ATOM 2033 O O . VAL A 1 242 ? 8.309 28.090 -4.626 1.00 57.09 242 VAL A O 1
ATOM 2036 N N . LEU A 1 243 ? 10.243 27.027 -5.116 1.00 45.84 243 LEU A N 1
ATOM 2037 C CA . LEU A 1 243 ? 10.392 27.644 -6.434 1.00 45.84 243 LEU A CA 1
ATOM 2038 C C . LEU A 1 243 ? 9.095 27.384 -7.215 1.00 45.84 243 LEU A C 1
ATOM 2040 O O . LEU A 1 243 ? 8.680 26.219 -7.303 1.00 45.84 243 LEU A O 1
ATOM 2044 N N . PRO A 1 244 ? 8.412 28.424 -7.732 1.00 42.91 244 PRO A N 1
ATOM 2045 C CA . PRO A 1 244 ? 7.206 28.215 -8.513 1.00 42.91 244 PRO A CA 1
ATOM 2046 C C . PRO A 1 244 ? 7.535 27.217 -9.621 1.00 42.91 244 PRO A C 1
ATOM 2048 O O . PRO A 1 244 ? 8.587 27.322 -10.252 1.00 42.91 244 PRO A O 1
ATOM 2051 N N . LYS A 1 245 ? 6.667 26.212 -9.816 1.00 44.88 245 LYS A N 1
ATOM 2052 C CA . LYS A 1 245 ? 6.775 25.275 -10.942 1.00 44.88 245 LYS A CA 1
ATOM 2053 C C . LYS A 1 245 ? 6.954 26.117 -12.199 1.00 44.88 245 LYS A C 1
ATOM 2055 O O . LYS A 1 245 ? 5.991 26.741 -12.637 1.00 44.88 245 LYS A O 1
ATOM 2060 N N . ILE A 1 246 ? 8.170 26.162 -12.739 1.00 42.84 246 ILE A N 1
ATOM 2061 C CA . ILE A 1 246 ? 8.427 26.921 -13.954 1.00 42.84 246 ILE A CA 1
ATOM 2062 C C . ILE A 1 246 ? 7.553 26.271 -15.021 1.00 42.84 246 ILE A C 1
ATOM 2064 O O . ILE A 1 246 ? 7.621 25.057 -15.238 1.00 42.84 246 ILE A O 1
ATOM 2068 N N . ASN A 1 247 ? 6.641 27.051 -15.596 1.00 45.62 247 ASN A N 1
ATOM 2069 C CA . ASN A 1 247 ? 5.763 26.563 -16.640 1.00 45.62 247 ASN A CA 1
ATOM 2070 C C . ASN A 1 247 ? 6.672 26.081 -17.776 1.00 45.62 247 ASN A C 1
ATOM 2072 O O . ASN A 1 247 ? 7.553 26.820 -18.208 1.00 45.62 247 ASN A O 1
ATOM 2076 N N . SER A 1 248 ? 6.515 24.838 -18.235 1.00 46.75 248 SER A N 1
ATOM 2077 C CA . SER A 1 248 ? 7.417 24.243 -19.239 1.00 46.75 248 SER A CA 1
ATOM 2078 C C . SER A 1 248 ? 7.541 25.123 -20.495 1.00 46.75 248 SER A C 1
ATOM 2080 O O . SER A 1 248 ? 8.600 25.170 -21.116 1.00 46.75 248 SER A O 1
ATOM 2082 N N . LYS A 1 249 ? 6.495 25.903 -20.798 1.00 54.09 249 LYS A N 1
ATOM 2083 C CA . LYS A 1 249 ? 6.479 26.916 -21.857 1.00 54.09 249 LYS A CA 1
ATOM 2084 C C . LYS A 1 249 ? 7.482 28.058 -21.651 1.00 54.09 249 LYS A C 1
ATOM 2086 O O . LYS A 1 249 ? 8.109 28.471 -22.620 1.00 54.09 249 LYS A O 1
ATOM 2091 N N . ASP A 1 250 ? 7.676 28.528 -20.422 1.00 50.75 250 ASP A N 1
ATOM 2092 C CA . ASP A 1 250 ? 8.568 29.655 -20.119 1.00 50.75 250 ASP A CA 1
ATOM 2093 C C . ASP A 1 250 ? 10.043 29.242 -20.209 1.00 50.75 250 ASP A C 1
ATOM 2095 O O . ASP A 1 250 ? 10.862 30.002 -20.720 1.00 50.75 250 ASP A O 1
ATOM 2099 N N . VAL A 1 251 ? 10.368 28.002 -19.813 1.00 55.84 251 VAL A N 1
ATOM 2100 C CA . VAL A 1 251 ? 11.714 27.418 -19.991 1.00 55.84 251 VAL A CA 1
ATOM 2101 C C . VAL A 1 251 ? 12.038 27.237 -21.473 1.00 55.84 251 VAL A C 1
ATOM 2103 O O . VAL A 1 251 ? 13.131 27.578 -21.916 1.00 55.84 251 VAL A O 1
ATOM 2106 N N . MET A 1 252 ? 11.083 26.730 -22.259 1.00 52.22 252 MET A N 1
ATOM 2107 C CA . MET A 1 252 ? 11.275 26.538 -23.700 1.00 52.22 252 MET A CA 1
ATOM 2108 C C . MET A 1 252 ? 11.410 27.879 -24.433 1.00 52.22 252 MET A C 1
ATOM 2110 O O . MET A 1 252 ? 12.262 28.017 -25.306 1.00 52.22 252 MET A O 1
ATOM 2114 N N . SER A 1 253 ? 10.635 28.892 -24.035 1.00 53.25 253 SER A N 1
ATOM 2115 C CA . SER A 1 253 ? 10.727 30.254 -24.574 1.00 53.25 253 SER A CA 1
ATOM 2116 C C . SER A 1 253 ? 12.066 30.924 -24.224 1.00 53.25 253 SER A C 1
ATOM 2118 O O . SER A 1 253 ? 12.673 31.576 -25.075 1.00 53.25 253 SER A O 1
ATOM 2120 N N . SER A 1 254 ? 12.594 30.698 -23.009 1.00 50.56 254 SER A N 1
ATOM 2121 C CA . SER A 1 254 ? 13.902 31.228 -22.605 1.00 50.56 254 SER A CA 1
ATOM 2122 C C . SER A 1 254 ? 15.084 30.490 -23.241 1.00 50.56 254 SER A C 1
ATOM 2124 O O . SER A 1 254 ? 16.083 31.129 -23.553 1.00 50.56 254 SER A O 1
ATOM 2126 N N . MET A 1 255 ? 14.993 29.169 -23.444 1.00 46.25 255 MET A N 1
ATOM 2127 C CA . MET A 1 255 ? 16.045 28.380 -24.106 1.00 46.25 255 MET A CA 1
ATOM 2128 C C . MET A 1 255 ? 16.117 28.639 -25.612 1.00 46.25 255 MET A C 1
ATOM 2130 O O . MET A 1 255 ? 17.210 28.664 -26.171 1.00 46.25 255 MET A O 1
ATOM 2134 N N . LEU A 1 256 ? 14.972 28.818 -26.276 1.00 60.88 256 LEU A N 1
ATOM 2135 C CA . LEU A 1 256 ? 14.916 28.980 -27.731 1.00 60.88 256 LEU A CA 1
ATOM 2136 C C . LEU A 1 256 ? 15.069 30.442 -28.176 1.00 60.88 256 LEU A C 1
ATOM 2138 O O . LEU A 1 256 ? 15.329 30.688 -29.349 1.00 60.88 256 LEU A O 1
ATOM 2142 N N . GLY A 1 257 ? 14.916 31.417 -27.271 1.00 48.56 257 GLY A N 1
ATOM 2143 C CA . GLY A 1 257 ? 15.062 32.844 -27.584 1.00 48.56 257 GLY A CA 1
ATOM 2144 C C . GLY A 1 257 ? 13.967 33.410 -28.499 1.00 48.56 257 GLY A C 1
ATOM 2145 O O . GLY A 1 257 ? 14.126 34.503 -29.042 1.00 48.56 257 GLY A O 1
ATOM 2146 N N . VAL A 1 258 ? 12.851 32.695 -28.677 1.00 51.44 258 VAL A N 1
ATOM 2147 C CA . VAL A 1 258 ? 11.758 33.078 -29.584 1.00 51.44 258 VAL A CA 1
ATOM 2148 C C . VAL A 1 258 ? 10.513 33.439 -28.775 1.00 51.44 258 VAL A C 1
ATOM 2150 O O . VAL A 1 258 ? 9.994 32.619 -28.024 1.00 51.44 258 VAL A O 1
ATOM 2153 N N . LYS A 1 259 ? 10.001 34.665 -28.952 1.00 61.59 259 LYS A N 1
ATOM 2154 C CA . LYS A 1 259 ? 8.691 35.078 -28.417 1.00 61.59 259 LYS A CA 1
ATOM 2155 C C . LYS A 1 259 ? 7.567 34.599 -29.340 1.00 61.59 259 LYS A C 1
ATOM 2157 O O . LYS A 1 259 ? 7.749 34.587 -30.556 1.00 61.59 259 LYS A O 1
ATOM 2162 N N . GLU A 1 260 ? 6.417 34.240 -28.760 1.00 51.00 260 GLU A N 1
ATOM 2163 C CA . GLU A 1 260 ? 5.239 33.770 -29.506 1.00 51.00 260 GLU A CA 1
ATOM 2164 C C . GLU A 1 260 ? 4.879 34.724 -30.669 1.00 51.00 260 GLU A C 1
ATOM 2166 O O . GLU A 1 260 ? 4.901 35.950 -30.488 1.00 51.00 260 GLU A O 1
ATOM 2171 N N . PRO A 1 261 ? 4.541 34.204 -31.868 1.00 49.66 261 PRO A N 1
ATOM 2172 C CA . PRO A 1 261 ? 4.071 35.041 -32.962 1.00 49.66 261 PRO A CA 1
ATOM 2173 C C . PRO A 1 261 ? 2.741 35.679 -32.563 1.00 49.66 261 PRO A C 1
ATOM 2175 O O . PRO A 1 261 ? 1.827 34.985 -32.122 1.00 49.66 261 PRO A O 1
ATOM 2178 N N . LYS A 1 262 ? 2.612 36.998 -32.735 1.00 45.06 262 LYS A N 1
ATOM 2179 C CA . LYS A 1 262 ? 1.339 37.686 -32.491 1.00 45.06 262 LYS A CA 1
ATOM 2180 C C . LYS A 1 262 ? 0.273 37.098 -33.414 1.00 45.06 262 LYS A C 1
ATOM 2182 O O . LYS A 1 262 ? 0.459 37.103 -34.633 1.00 45.06 262 LYS A O 1
ATOM 2187 N N . GLU A 1 263 ? -0.823 36.621 -32.828 1.00 44.66 263 GLU A N 1
A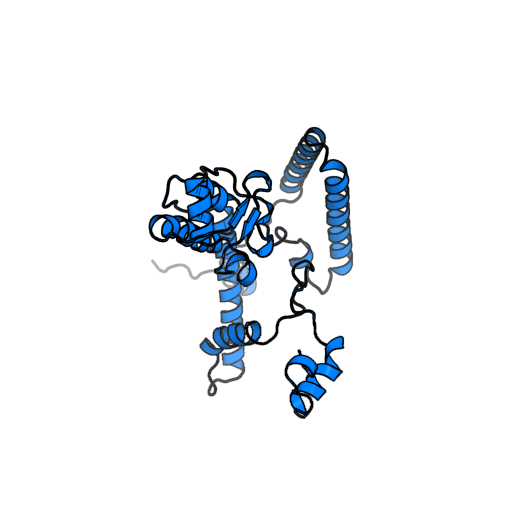TOM 2188 C CA . GLU A 1 263 ? -2.002 36.191 -33.575 1.00 44.66 263 GLU A CA 1
ATOM 2189 C C . GLU A 1 263 ? -2.414 37.306 -34.543 1.00 44.66 263 GLU A C 1
ATOM 2191 O O . GLU A 1 263 ? -2.618 38.462 -34.153 1.00 44.66 263 GLU A O 1
ATOM 2196 N N . LYS A 1 264 ? -2.466 36.968 -35.834 1.00 45.75 264 LYS A N 1
ATOM 2197 C CA . LYS A 1 264 ? -3.010 37.858 -36.856 1.00 45.75 264 LYS A CA 1
ATOM 2198 C C . LYS A 1 264 ? -4.519 37.935 -36.623 1.00 45.75 264 LYS A C 1
ATOM 2200 O O . LYS A 1 264 ? -5.189 36.912 -36.726 1.00 45.75 264 LYS A O 1
ATOM 2205 N N . LYS A 1 265 ? -5.001 39.127 -36.263 1.00 46.06 265 LYS A N 1
ATOM 2206 C CA . LYS A 1 265 ? -6.428 39.470 -36.303 1.00 46.06 265 LYS A CA 1
ATOM 2207 C C . LYS A 1 265 ? -6.972 39.357 -37.720 1.00 46.06 265 LYS A C 1
ATOM 2209 O O . LYS A 1 265 ? -6.211 39.704 -38.653 1.00 46.06 265 LYS A O 1
#

Foldseek 3Di:
DCVVVVVVPPPVVVVVVVCVVVDDPPCPVPDPPPPPDDPDVVVVVVCVQCVVQDDPPDDPVSSVVSVVVSVVVVVVVVVVQLCCQPPNQADAPDPALLLVVLSQWFRNVVSVVLSVQLVCLVPDEDDWDADPVVRDIDDPVCCCVVPLADGNHSSNVCVVVVPNDDDPVSRRLCGTSPVDPPPQVLVVADPPPPPVVNVVSVVVVVVVVVVCVVCVVPVVVVVVVVVVVVVVVVVCCVVPPDDPPDDVVNVCCVVVVDDDDPDDD

InterPro domains:
  IPR006564 Zinc finger, PMZ-type [SM00575] (137-164)
  IPR007527 Zinc finger, SWIM-type [PF04434] (133-154)
  IPR007527 Zinc finger, SWIM-type [PS50966] (124-162)

pLDDT: mean 74.78, std 15.46, range [34.88, 95.12]

Secondary structure (DSSP, 8-state):
-HHHHT-TT-HHHHHHHHTGGGSPPTT-SSS---SS---SHHHHHHHHHHTTT--TTS-HHHHHHHHHHHHHHHHHHHHHHHHHHHHPPPPPSS--HHHHHHHHHB-HHHHHHHHHHHHHTTT----EEEETTTTEEEETT-HHHHHSS--HHHHHHHHHTT--SPPGGG--GGGBTTSS-TT-GGGGS-TTT-HHHHHHHHHHHHHHHHHHHHHTT-HHHHHHHHHHHHHHHHHHHHHSPPPP---HHHHHHHHH--PPPPP--

Organism: Artemisia annua (NCBI:txid35608)

Radius of gyration: 25.73 Å; chains: 1; bounding box: 49×80×63 Å

Sequence (265 aa):
MINEFKLDDNKCLDDMFKIRESWIPAYLRDEAMAGLMRTTSRSESENHFFGKWTSPHRTLVEFLSHYDTAIEYQRYVERKNDHDSRYRKPVLKTDLQLEKKASVFYTHTVFYDVQEEIYSSYTHCMSVDFCKSEMEVKCSCKHYESYGLLCRHIFYVFRMNSIKEFPWKYLNKRWLKNAKPYNSAVTRINVESGLSLQSEVFDLYEIFESTVDRLVNNMDKLKIYKDEMNGLLAKAKIDVPVLPKINSKDVMSSMLGVKEPKEKK